Protein AF-A0A925G3B5-F1 (afdb_monomer_lite)

Radius of gyration: 25.73 Å; chains: 1; bounding box: 103×56×55 Å

Foldseek 3Di:
DDDDPDDPVVVVVVVVVVPPPPPPPPPVPVPQLLNDDLLVLLVLQLDDDDLPDPPCPVSLVSNQSSLVNLLVVAPVSLVVLLVCPPQQAFGRHDQQADDDDPVVCVPPDDDPDSVPCPDGPPGSNLVSLSSLQCSLVSHSHLAHGSWKDLPPPCPDDDTPPVLRSVLLSVQLVVVVVVCVVQNSVRCSVVLNTSNPPSSMDGHRRDRPVPPPPPPDD

Structure (mmCIF, N/CA/C/O backbone):
data_AF-A0A925G3B5-F1
#
_entry.id   AF-A0A925G3B5-F1
#
loop_
_atom_site.group_PDB
_atom_site.id
_atom_site.type_symbol
_atom_site.label_atom_id
_atom_site.label_alt_id
_atom_site.label_comp_id
_atom_site.label_asym_id
_atom_site.label_entity_id
_atom_site.label_seq_id
_atom_site.pdbx_PDB_ins_code
_atom_site.Cartn_x
_atom_site.Cartn_y
_atom_site.Cartn_z
_atom_site.occupancy
_atom_site.B_iso_or_equiv
_atom_site.auth_seq_id
_atom_site.auth_comp_id
_atom_site.auth_asym_id
_atom_site.auth_atom_id
_atom_site.pdbx_PDB_model_num
ATOM 1 N N . MET A 1 1 ? 74.698 30.831 27.890 1.00 32.91 1 MET A N 1
ATOM 2 C CA . MET A 1 1 ? 74.426 29.509 27.278 1.00 32.91 1 MET A CA 1
ATOM 3 C C . MET A 1 1 ? 73.907 28.564 28.367 1.00 32.91 1 MET A C 1
ATOM 5 O O . MET A 1 1 ? 74.292 28.775 29.509 1.00 32.91 1 MET A O 1
ATOM 9 N N . PRO A 1 2 ? 73.026 27.595 28.057 1.00 45.62 2 PRO A N 1
ATOM 10 C CA . PRO A 1 2 ? 71.547 27.645 28.012 1.00 45.62 2 PRO A CA 1
ATOM 11 C C . PRO A 1 2 ? 70.907 26.996 29.275 1.00 45.62 2 PRO A C 1
ATOM 13 O O . PRO A 1 2 ? 71.492 26.095 29.854 1.00 45.62 2 PRO A O 1
ATOM 16 N N . LYS A 1 3 ? 69.814 27.463 29.906 1.00 47.53 3 LYS A N 1
ATOM 17 C CA . LYS A 1 3 ? 68.383 27.590 29.522 1.00 47.53 3 LYS A CA 1
ATOM 18 C C . LYS A 1 3 ? 67.753 26.330 28.911 1.00 47.53 3 LYS A C 1
ATOM 20 O O . LYS A 1 3 ? 67.758 26.199 27.698 1.00 47.53 3 LYS A O 1
ATOM 25 N N . LEU A 1 4 ? 67.112 25.500 29.746 1.00 40.84 4 LEU A N 1
ATOM 26 C CA . LEU A 1 4 ? 65.995 24.611 29.368 1.00 40.84 4 LEU A CA 1
ATOM 27 C C . LEU A 1 4 ? 65.209 24.143 30.614 1.00 40.84 4 LEU A C 1
ATOM 29 O O . LEU A 1 4 ? 65.104 22.970 30.938 1.00 40.84 4 LEU A O 1
ATOM 33 N N . THR A 1 5 ? 64.614 25.098 31.323 1.00 54.94 5 THR A N 1
ATOM 34 C CA . THR A 1 5 ? 63.534 24.856 32.292 1.00 54.94 5 THR A CA 1
ATOM 35 C C . THR A 1 5 ? 62.319 25.625 31.797 1.00 54.94 5 THR A C 1
ATOM 37 O O . THR A 1 5 ? 62.394 26.854 31.773 1.00 54.94 5 THR A O 1
ATOM 40 N N . ARG A 1 6 ? 61.258 24.918 31.365 1.00 48.88 6 ARG A N 1
ATOM 41 C CA . ARG A 1 6 ? 59.832 25.351 31.281 1.00 48.88 6 ARG A CA 1
ATOM 42 C C . ARG A 1 6 ? 58.978 24.611 30.236 1.00 48.88 6 ARG A C 1
ATOM 44 O O . ARG A 1 6 ? 57.793 24.903 30.151 1.00 48.88 6 ARG A O 1
ATOM 51 N N . PHE A 1 7 ? 59.506 23.633 29.494 1.00 41.88 7 PHE A N 1
ATOM 52 C CA . PHE A 1 7 ? 58.684 22.872 28.532 1.00 41.88 7 PHE A CA 1
ATOM 53 C C . PHE A 1 7 ? 58.082 21.564 29.070 1.00 41.88 7 PHE A C 1
ATOM 55 O O . PHE A 1 7 ? 57.067 21.113 28.553 1.00 41.88 7 PHE A O 1
ATOM 62 N N . ALA A 1 8 ? 58.615 20.991 30.152 1.00 45.97 8 ALA A N 1
ATOM 63 C CA . ALA A 1 8 ? 58.161 19.678 30.624 1.00 45.97 8 ALA A CA 1
ATOM 64 C C . ALA A 1 8 ? 56.821 19.690 31.393 1.00 45.97 8 ALA A C 1
ATOM 66 O O . ALA A 1 8 ? 56.189 18.649 31.520 1.00 45.97 8 ALA A O 1
ATOM 67 N N . LEU A 1 9 ? 56.345 20.847 31.873 1.00 42.28 9 LEU A N 1
ATOM 68 C CA . LEU A 1 9 ? 55.145 20.914 32.725 1.00 42.28 9 LEU A CA 1
ATOM 69 C C . LEU A 1 9 ? 53.845 21.276 31.984 1.00 42.28 9 LEU A C 1
ATOM 71 O O . LEU A 1 9 ? 52.783 21.292 32.595 1.00 42.28 9 LEU A O 1
ATOM 75 N N . ARG A 1 10 ? 53.898 21.551 30.672 1.00 42.81 10 ARG A N 1
ATOM 76 C CA . ARG A 1 10 ? 52.696 21.793 29.845 1.00 42.81 10 ARG A CA 1
ATOM 77 C C . ARG A 1 10 ? 52.279 20.593 28.989 1.00 42.81 10 ARG A C 1
ATOM 79 O O . ARG A 1 10 ? 51.148 20.566 28.521 1.00 42.81 10 ARG A O 1
ATOM 86 N N . ALA A 1 11 ? 53.134 19.581 28.845 1.00 42.25 11 ALA A N 1
ATOM 87 C CA . ALA A 1 11 ? 52.810 18.369 28.088 1.00 42.25 11 ALA A CA 1
ATOM 88 C C . ALA A 1 11 ? 51.911 17.383 28.863 1.00 42.25 11 ALA A C 1
ATOM 90 O O . ALA A 1 11 ? 51.214 16.582 28.250 1.00 42.25 11 ALA A O 1
ATOM 91 N N . LEU A 1 12 ? 51.864 17.466 30.199 1.00 40.28 12 LEU A N 1
ATOM 92 C CA . LEU A 1 12 ? 51.093 16.529 31.029 1.00 40.28 12 LEU A CA 1
ATOM 93 C C . LEU A 1 12 ? 49.625 16.937 31.247 1.00 40.28 12 LEU A C 1
ATOM 95 O O . LEU A 1 12 ? 48.800 16.090 31.566 1.00 40.28 12 LEU A O 1
ATOM 99 N N . ALA A 1 13 ? 49.270 18.204 31.011 1.00 42.94 13 ALA A N 1
ATOM 100 C CA . ALA A 1 13 ? 47.883 18.673 31.105 1.00 42.94 13 ALA A CA 1
ATOM 101 C C . ALA A 1 13 ? 47.086 18.480 29.798 1.00 42.94 13 ALA A C 1
ATOM 103 O O . ALA A 1 13 ? 45.861 18.427 29.833 1.00 42.94 13 ALA A O 1
ATOM 104 N N . ALA A 1 14 ? 47.756 18.320 28.650 1.00 41.28 14 ALA A N 1
ATOM 105 C CA . ALA A 1 14 ? 47.093 18.063 27.366 1.00 41.28 14 ALA A CA 1
ATOM 106 C C . ALA A 1 14 ? 46.738 16.576 27.153 1.00 41.28 14 ALA A C 1
ATOM 108 O O . ALA A 1 14 ? 45.818 16.265 26.404 1.00 41.28 14 ALA A O 1
ATOM 109 N N . LEU A 1 15 ? 47.413 15.658 27.853 1.00 36.69 15 LEU A N 1
ATOM 110 C CA . LEU A 1 15 ? 47.164 14.211 27.767 1.00 36.69 15 LEU A CA 1
ATOM 111 C C . LEU A 1 15 ? 46.041 13.713 28.694 1.00 36.69 15 LEU A C 1
ATOM 113 O O . LEU A 1 15 ? 45.494 12.636 28.464 1.00 36.69 15 LEU A O 1
ATOM 117 N N . LEU A 1 16 ? 45.636 14.514 29.685 1.00 40.69 16 LEU A N 1
ATOM 118 C CA . LEU A 1 16 ? 44.492 14.210 30.555 1.00 40.69 16 LEU A CA 1
ATOM 119 C C . LEU A 1 16 ? 43.162 14.796 30.059 1.00 40.69 16 LEU A C 1
ATOM 121 O O . LEU A 1 16 ? 42.110 14.297 30.440 1.00 40.69 16 LEU A O 1
ATOM 125 N N . VAL A 1 17 ? 43.184 15.780 29.154 1.00 42.00 17 VAL A N 1
ATOM 126 C CA . VAL A 1 17 ? 41.961 16.261 28.478 1.00 42.00 17 VAL A CA 1
ATOM 127 C C . VAL A 1 17 ? 41.619 15.393 27.259 1.00 42.00 17 VAL A C 1
ATOM 129 O O . VAL A 1 17 ? 40.456 15.287 26.886 1.00 42.00 17 VAL A O 1
ATOM 132 N N . PHE A 1 18 ? 42.596 14.681 26.688 1.00 38.03 18 PHE A N 1
ATOM 133 C CA . PHE A 1 18 ? 42.367 13.783 25.549 1.00 38.03 18 PHE A CA 1
ATOM 134 C C . PHE A 1 18 ? 41.877 12.372 25.929 1.00 38.03 18 PHE A C 1
ATOM 136 O O . PHE A 1 18 ? 41.552 11.582 25.047 1.00 38.03 18 PHE A O 1
ATOM 143 N N . SER A 1 19 ? 41.779 12.055 27.227 1.00 39.28 19 SER A N 1
ATOM 144 C CA . SER A 1 19 ? 41.400 10.716 27.721 1.00 39.28 19 SER A CA 1
ATOM 145 C C . SER A 1 19 ? 40.024 10.649 28.398 1.00 39.28 19 SER A C 1
ATOM 147 O O . SER A 1 19 ? 39.740 9.686 29.102 1.00 39.28 19 SER A O 1
ATOM 149 N N . LEU A 1 20 ? 39.145 11.637 28.184 1.00 40.25 20 LEU A N 1
ATOM 150 C CA . LEU A 1 20 ? 37.752 11.600 28.674 1.00 40.25 20 LEU A CA 1
ATOM 151 C C . LEU A 1 20 ? 36.687 11.868 27.598 1.00 40.25 20 LEU A C 1
ATOM 153 O O . LEU A 1 20 ? 35.499 11.845 27.900 1.00 40.25 20 LEU A O 1
ATOM 157 N N . SER A 1 21 ? 37.076 12.043 26.332 1.00 43.12 21 SER A N 1
ATOM 158 C CA . SER A 1 21 ? 36.123 12.240 25.225 1.00 43.12 21 SER A CA 1
ATOM 159 C C . SER A 1 21 ? 35.866 10.987 24.377 1.00 43.12 21 SER A C 1
ATOM 161 O O . SER A 1 21 ? 35.016 11.028 23.497 1.00 43.12 21 SER A O 1
ATOM 163 N N . SER A 1 22 ? 36.541 9.862 24.642 1.00 43.53 22 SER A N 1
ATOM 164 C CA . SER A 1 22 ? 36.415 8.627 23.835 1.00 43.53 22 SER A CA 1
ATOM 165 C C . SER A 1 22 ? 35.606 7.509 24.501 1.00 43.53 22 SER A C 1
ATOM 167 O O . SER A 1 22 ? 35.843 6.332 24.257 1.00 43.53 22 SER A O 1
ATOM 169 N N . LEU A 1 23 ? 34.625 7.866 25.330 1.00 41.31 23 LEU A N 1
ATOM 170 C CA . LEU A 1 23 ? 33.644 6.924 25.881 1.00 41.31 23 LEU A CA 1
ATOM 171 C C . LEU A 1 23 ? 32.209 7.427 25.678 1.00 41.31 23 LEU A C 1
ATOM 173 O O . LEU A 1 23 ? 31.339 7.211 26.511 1.00 41.31 23 LEU A O 1
ATOM 177 N N . HIS A 1 24 ? 31.925 8.052 24.533 1.00 39.72 24 HIS A N 1
ATOM 178 C CA . HIS A 1 24 ? 30.584 7.911 23.968 1.00 39.72 24 HIS A CA 1
ATOM 179 C C . HIS A 1 24 ? 30.555 6.593 23.207 1.00 39.72 24 HIS A C 1
ATOM 181 O O . HIS A 1 24 ? 30.814 6.517 22.010 1.00 39.72 24 HIS A O 1
ATOM 187 N N . SER A 1 25 ? 30.280 5.544 23.979 1.00 39.94 25 SER A N 1
ATOM 188 C CA . SER A 1 25 ? 29.696 4.309 23.489 1.00 39.94 25 SER A CA 1
ATOM 189 C C . SER A 1 25 ? 28.470 4.679 22.654 1.00 39.94 25 SER A C 1
ATOM 191 O O . SER A 1 25 ? 27.391 4.929 23.190 1.00 39.94 25 SER A O 1
ATOM 193 N N . THR A 1 26 ? 28.624 4.753 21.334 1.00 41.12 26 THR A N 1
ATOM 194 C CA . THR A 1 26 ? 27.496 4.640 20.416 1.00 41.12 26 THR A CA 1
ATOM 195 C C . THR A 1 26 ? 27.089 3.174 20.400 1.00 41.12 26 THR A C 1
ATOM 197 O O . THR A 1 26 ? 27.258 2.448 19.425 1.00 41.12 26 THR A O 1
ATOM 200 N N . ALA A 1 27 ? 26.510 2.728 21.515 1.00 36.38 27 ALA A N 1
ATOM 201 C CA . ALA A 1 27 ? 25.492 1.707 21.448 1.00 36.38 27 ALA A CA 1
ATOM 202 C C . ALA A 1 27 ? 24.388 2.294 20.559 1.00 36.38 27 ALA A C 1
ATOM 204 O O . ALA A 1 27 ? 23.505 3.007 21.035 1.00 36.38 27 ALA A O 1
ATOM 205 N N . GLN A 1 28 ? 24.485 2.059 19.246 1.00 41.12 28 GLN A N 1
ATOM 206 C CA . GLN A 1 28 ? 23.346 2.123 18.344 1.00 41.12 28 GLN A CA 1
ATOM 207 C C . GLN A 1 28 ? 22.350 1.105 18.887 1.00 41.12 28 GLN A C 1
ATOM 209 O O . GLN A 1 28 ? 22.363 -0.075 18.541 1.00 41.12 28 GLN A O 1
ATOM 214 N N . THR A 1 29 ? 21.520 1.560 19.816 1.00 42.62 29 THR A N 1
ATOM 215 C CA . THR A 1 29 ? 20.259 0.919 20.125 1.00 42.62 29 THR A CA 1
ATOM 216 C C . THR A 1 29 ? 19.517 0.922 18.802 1.00 42.62 29 THR A C 1
ATOM 218 O O . THR A 1 29 ? 19.070 1.961 18.326 1.00 42.62 29 THR A O 1
ATOM 221 N N . ARG A 1 30 ? 19.503 -0.230 18.125 1.00 53.97 30 ARG A N 1
ATOM 222 C CA . ARG A 1 30 ? 18.609 -0.448 16.994 1.00 53.97 30 ARG A CA 1
ATOM 223 C C . ARG A 1 30 ? 17.207 -0.281 17.555 1.00 53.97 30 ARG A C 1
ATOM 225 O O . ARG A 1 30 ? 16.694 -1.201 18.188 1.00 53.97 30 ARG A O 1
ATOM 232 N N . THR A 1 31 ? 16.641 0.910 17.399 1.00 59.03 31 THR A N 1
ATOM 233 C CA . THR A 1 31 ? 15.241 1.161 17.710 1.00 59.03 31 THR A CA 1
ATOM 234 C C . THR A 1 31 ? 14.443 0.135 16.925 1.00 59.03 31 THR A C 1
ATOM 236 O O . THR A 1 31 ? 14.566 0.047 15.701 1.00 59.03 31 THR A O 1
ATOM 239 N N . CYS A 1 32 ? 13.704 -0.715 17.632 1.00 73.19 32 CYS A N 1
ATOM 240 C CA . CYS A 1 32 ? 12.872 -1.714 16.988 1.00 73.19 32 CYS A CA 1
ATOM 241 C C . CYS A 1 32 ? 11.846 -0.974 16.122 1.00 73.19 32 CYS A C 1
ATOM 243 O O . CYS A 1 32 ? 11.276 0.018 16.573 1.00 73.19 32 CYS A O 1
ATOM 245 N N . CYS A 1 33 ? 11.556 -1.448 14.905 1.00 79.25 33 CYS A N 1
ATOM 246 C CA . CYS A 1 33 ? 10.539 -0.811 14.054 1.00 79.25 33 CYS A CA 1
ATOM 247 C C . CYS A 1 33 ? 9.171 -0.683 14.756 1.00 79.25 33 CYS A C 1
ATOM 249 O O . CYS A 1 33 ? 8.355 0.151 14.378 1.00 79.25 33 CYS A O 1
ATOM 251 N N . ALA A 1 34 ? 8.910 -1.489 15.792 1.00 81.25 34 ALA A N 1
ATOM 252 C CA . ALA A 1 34 ? 7.717 -1.379 16.625 1.00 81.25 34 ALA A CA 1
ATOM 253 C C . ALA A 1 34 ? 7.588 -0.025 17.350 1.00 81.25 34 ALA A C 1
ATOM 255 O O . ALA A 1 34 ? 6.461 0.437 17.533 1.00 81.25 34 ALA A O 1
ATOM 256 N N . ASP A 1 35 ? 8.708 0.610 17.701 1.00 87.88 35 ASP A N 1
ATOM 257 C CA . ASP A 1 35 ? 8.761 1.832 18.515 1.00 87.88 35 ASP A CA 1
ATOM 258 C C . ASP A 1 35 ? 8.721 3.117 17.671 1.00 87.88 35 ASP A C 1
ATOM 260 O O . ASP A 1 35 ? 8.562 4.212 18.207 1.00 87.88 35 ASP A O 1
ATOM 264 N N . LEU A 1 36 ? 8.843 2.995 16.346 1.00 91.62 36 LEU A N 1
ATOM 265 C CA . LEU A 1 36 ? 8.786 4.128 15.423 1.00 91.62 36 LEU A CA 1
ATOM 266 C C . LEU A 1 36 ? 7.374 4.722 15.362 1.00 91.62 36 LEU A C 1
ATOM 268 O O . LEU A 1 36 ? 6.373 4.003 15.413 1.00 91.62 36 LEU A O 1
ATOM 272 N N . SER A 1 37 ? 7.262 6.034 15.190 1.00 95.94 37 SER A N 1
ATOM 273 C CA . SER A 1 37 ? 5.988 6.695 14.899 1.00 95.94 37 SER A CA 1
ATOM 274 C C . SER A 1 37 ? 5.398 6.236 13.559 1.00 95.94 37 SER A C 1
ATOM 276 O O . SER A 1 37 ? 6.080 5.658 12.710 1.00 95.94 37 SER A O 1
ATOM 278 N N . ASP A 1 38 ? 4.102 6.483 13.355 1.00 96.69 38 ASP A N 1
ATOM 279 C CA . ASP A 1 38 ? 3.416 6.106 12.111 1.00 96.69 38 ASP A CA 1
ATOM 280 C C . ASP A 1 38 ? 4.080 6.763 10.881 1.00 96.69 38 ASP A C 1
ATOM 282 O O . ASP A 1 38 ? 4.268 6.110 9.855 1.00 96.69 38 ASP A O 1
ATOM 286 N N . GLN A 1 39 ? 4.512 8.023 11.000 1.00 96.25 39 GLN A N 1
ATOM 287 C CA . GLN A 1 39 ? 5.205 8.729 9.921 1.00 96.25 39 GLN A CA 1
ATOM 288 C C . GLN A 1 39 ? 6.608 8.169 9.670 1.00 96.25 39 GLN A C 1
ATOM 290 O O . GLN A 1 39 ? 7.009 8.026 8.518 1.00 96.25 39 GLN A O 1
ATOM 295 N N . GLU A 1 40 ? 7.358 7.831 10.721 1.00 94.50 40 GLU A N 1
ATOM 296 C CA . GLU A 1 40 ? 8.691 7.236 10.570 1.00 94.50 40 GLU A CA 1
ATOM 297 C C . GLU A 1 40 ? 8.624 5.894 9.839 1.00 94.50 40 GLU A C 1
ATOM 299 O O . GLU A 1 40 ? 9.434 5.653 8.946 1.00 94.50 40 GLU A O 1
ATOM 304 N N . LEU A 1 41 ? 7.618 5.063 10.129 1.00 93.62 41 LEU A N 1
ATOM 305 C CA . LEU A 1 41 ? 7.385 3.823 9.386 1.00 93.62 41 LEU A CA 1
ATOM 306 C C . LEU A 1 41 ? 7.143 4.065 7.893 1.00 93.62 41 LEU A C 1
ATOM 308 O O . LEU A 1 41 ? 7.689 3.348 7.057 1.00 93.62 41 LEU A O 1
ATOM 312 N N . VAL A 1 42 ? 6.335 5.068 7.549 1.00 94.94 42 VAL A N 1
ATOM 313 C CA . VAL A 1 42 ? 6.055 5.421 6.149 1.00 94.94 42 VAL A CA 1
ATOM 314 C C . VAL A 1 42 ? 7.296 6.004 5.471 1.00 94.94 42 VAL A C 1
ATOM 316 O O . VAL A 1 42 ? 7.579 5.666 4.324 1.00 94.94 42 VAL A O 1
ATOM 319 N N . ASN A 1 43 ? 8.095 6.796 6.188 1.00 93.25 43 ASN A N 1
ATOM 320 C CA . ASN A 1 43 ? 9.358 7.334 5.682 1.00 93.25 43 ASN A CA 1
ATOM 321 C C . ASN A 1 43 ? 10.378 6.229 5.373 1.00 93.25 43 ASN A C 1
ATOM 323 O O . ASN A 1 43 ? 11.165 6.378 4.442 1.00 93.25 43 ASN A O 1
ATOM 327 N N . LEU A 1 44 ? 10.351 5.098 6.089 1.00 91.44 44 LEU A N 1
ATOM 328 C CA . LEU A 1 44 ? 11.198 3.954 5.739 1.00 91.44 44 LEU A CA 1
ATOM 329 C C . LEU A 1 44 ? 10.894 3.427 4.329 1.00 91.44 44 LEU A C 1
ATOM 331 O O . LEU A 1 44 ? 11.816 3.021 3.628 1.00 91.44 44 LEU A O 1
ATOM 335 N N . LEU A 1 45 ? 9.640 3.492 3.867 1.00 90.44 45 LEU A N 1
ATOM 336 C CA . LEU A 1 45 ? 9.270 3.037 2.520 1.00 90.44 45 LEU A CA 1
ATOM 337 C C . LEU A 1 45 ? 9.892 3.886 1.406 1.00 90.44 45 LEU A C 1
ATOM 339 O O . LEU A 1 45 ? 10.028 3.400 0.287 1.00 90.44 45 LEU A O 1
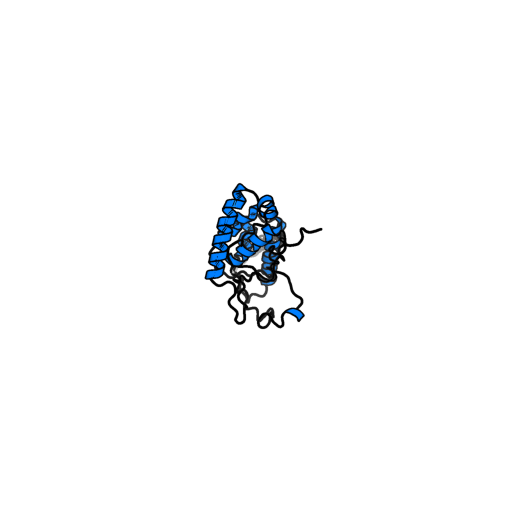ATOM 343 N N . THR A 1 46 ? 10.250 5.139 1.695 1.00 89.62 46 THR A N 1
ATOM 344 C CA . THR A 1 46 ? 10.782 6.087 0.704 1.00 89.62 46 THR A CA 1
ATOM 345 C C . THR A 1 46 ? 12.309 6.101 0.649 1.00 89.62 46 THR A C 1
ATOM 347 O O . THR A 1 46 ? 12.884 6.737 -0.242 1.00 89.62 46 THR A O 1
ATOM 350 N N . LEU A 1 47 ? 12.973 5.391 1.572 1.00 85.31 47 LEU A N 1
ATOM 351 C CA . LEU A 1 47 ? 14.426 5.346 1.662 1.00 85.31 47 LEU A CA 1
ATOM 352 C C . LEU A 1 47 ? 15.043 4.851 0.360 1.00 85.31 47 LEU A C 1
ATOM 354 O O . LEU A 1 47 ? 14.803 3.727 -0.073 1.00 85.31 47 LEU A O 1
ATOM 358 N N . GLN A 1 48 ? 15.898 5.688 -0.217 1.00 78.94 48 GLN A N 1
ATOM 359 C CA . GLN A 1 48 ? 16.744 5.305 -1.335 1.00 78.94 48 GLN A CA 1
ATOM 360 C C . GLN A 1 48 ? 17.969 4.571 -0.798 1.00 78.94 48 GLN A C 1
ATOM 362 O O . GLN A 1 48 ? 18.649 5.050 0.117 1.00 78.94 48 GLN A O 1
ATOM 367 N N . ILE A 1 49 ? 18.232 3.390 -1.346 1.00 73.81 49 ILE A N 1
ATOM 368 C CA . ILE A 1 49 ? 19.347 2.544 -0.932 1.00 73.81 49 ILE A CA 1
ATOM 369 C C . ILE A 1 49 ? 20.319 2.425 -2.100 1.00 73.81 49 ILE A C 1
ATOM 371 O O . ILE A 1 49 ? 19.938 2.029 -3.197 1.00 73.81 49 ILE A O 1
ATOM 375 N N . ASP A 1 50 ? 21.591 2.732 -1.848 1.00 70.44 50 ASP A N 1
ATOM 376 C CA . ASP A 1 50 ? 22.651 2.457 -2.814 1.00 70.44 50 ASP A CA 1
ATOM 377 C C . ASP A 1 50 ? 22.823 0.937 -2.970 1.00 70.44 50 ASP A C 1
ATOM 379 O O . ASP A 1 50 ? 23.204 0.235 -2.027 1.00 70.44 50 ASP A O 1
ATOM 383 N N . LYS A 1 51 ? 22.509 0.416 -4.158 1.00 58.00 51 LYS A N 1
ATOM 384 C CA . LYS A 1 51 ? 22.496 -1.023 -4.456 1.00 58.00 51 LYS A CA 1
ATOM 385 C C . LYS A 1 51 ? 23.841 -1.695 -4.142 1.00 58.00 51 LYS A C 1
ATOM 387 O O . LYS A 1 51 ? 23.850 -2.867 -3.774 1.00 58.00 51 LYS A O 1
ATOM 392 N N . TYR A 1 52 ? 24.950 -0.959 -4.237 1.00 56.66 52 TYR A N 1
ATOM 393 C CA . TYR A 1 52 ? 26.305 -1.514 -4.166 1.00 56.66 52 TYR A CA 1
ATOM 394 C C . TYR A 1 52 ? 26.999 -1.342 -2.812 1.00 56.66 52 TYR A C 1
ATOM 396 O O . TYR A 1 52 ? 28.155 -1.737 -2.667 1.00 56.66 52 TYR A O 1
ATOM 404 N N . HIS A 1 53 ? 26.320 -0.785 -1.803 1.00 58.28 53 HIS A N 1
ATOM 405 C CA . HIS A 1 53 ? 26.935 -0.616 -0.489 1.00 58.28 53 HIS A CA 1
ATOM 406 C C . HIS A 1 53 ? 26.724 -1.869 0.392 1.00 58.28 53 HIS A C 1
ATOM 408 O O . HIS A 1 53 ? 25.578 -2.183 0.737 1.00 58.28 53 HIS A O 1
ATOM 414 N N . PRO A 1 54 ? 27.796 -2.564 0.822 1.00 56.72 54 PRO A N 1
ATOM 415 C CA . PRO A 1 54 ? 27.708 -3.847 1.533 1.00 56.72 54 PRO A CA 1
ATOM 416 C C . PRO A 1 54 ? 26.969 -3.763 2.883 1.00 56.72 54 PRO A C 1
ATOM 418 O O . PRO A 1 54 ? 26.337 -4.725 3.310 1.00 56.72 54 PRO A O 1
ATOM 421 N N . ASP A 1 55 ? 26.950 -2.591 3.524 1.00 65.31 55 ASP A N 1
ATOM 422 C CA . ASP A 1 55 ? 26.261 -2.386 4.812 1.00 65.31 55 ASP A CA 1
ATOM 423 C C . ASP A 1 55 ? 24.734 -2.187 4.710 1.00 65.31 55 ASP A C 1
ATOM 425 O O . ASP A 1 55 ? 24.047 -2.018 5.722 1.00 65.31 55 ASP A O 1
ATOM 429 N N . ASN A 1 56 ? 24.152 -2.217 3.508 1.00 68.06 56 ASN A N 1
ATOM 430 C CA . ASN A 1 56 ? 22.728 -1.915 3.329 1.00 68.06 56 ASN A CA 1
ATOM 431 C C . ASN A 1 56 ? 21.778 -3.069 3.699 1.00 68.06 56 ASN A C 1
ATOM 433 O O . ASN A 1 56 ? 20.565 -2.860 3.752 1.00 68.06 56 ASN A O 1
ATOM 437 N N . HIS A 1 57 ? 22.294 -4.255 4.046 1.00 66.19 57 HIS A N 1
ATOM 438 C CA . HIS A 1 57 ? 21.487 -5.389 4.521 1.00 66.19 57 HIS A CA 1
ATOM 439 C C . HIS A 1 57 ? 20.575 -5.046 5.709 1.00 66.19 57 HIS A C 1
ATOM 441 O O . HIS A 1 57 ? 19.443 -5.529 5.759 1.00 66.19 57 HIS A O 1
ATOM 447 N N . GLY A 1 58 ? 21.031 -4.190 6.632 1.00 70.50 58 GLY A N 1
ATOM 448 C CA . GLY A 1 58 ? 20.208 -3.718 7.752 1.00 70.50 58 GLY A CA 1
ATOM 449 C C . GLY A 1 58 ? 18.981 -2.935 7.280 1.00 70.50 58 GLY A C 1
ATOM 450 O O . GLY A 1 58 ? 17.862 -3.263 7.656 1.00 70.50 58 GLY A O 1
ATOM 451 N N . LYS A 1 59 ? 19.177 -1.999 6.346 1.00 74.69 59 LYS A N 1
ATOM 452 C CA . LYS A 1 59 ? 18.116 -1.118 5.835 1.00 74.69 59 LYS A CA 1
ATOM 453 C C . LYS A 1 59 ? 17.016 -1.888 5.104 1.00 74.69 59 LYS A C 1
ATOM 455 O O . LYS A 1 59 ? 15.840 -1.600 5.282 1.00 74.69 59 LYS A O 1
ATOM 460 N N . TYR A 1 60 ? 17.374 -2.913 4.329 1.00 73.06 60 TYR A N 1
ATOM 461 C CA . TYR A 1 60 ? 16.393 -3.788 3.672 1.00 73.06 60 TYR A CA 1
ATOM 462 C C . TYR A 1 60 ? 15.476 -4.514 4.670 1.00 73.06 60 TYR A C 1
ATOM 464 O O . TYR A 1 60 ? 14.276 -4.692 4.417 1.00 73.06 60 TYR A O 1
ATOM 472 N N . ASN A 1 61 ? 16.039 -4.932 5.807 1.00 77.62 61 ASN A N 1
ATOM 473 C CA . ASN A 1 61 ? 15.284 -5.558 6.887 1.00 77.62 61 ASN A CA 1
ATOM 474 C C . ASN A 1 61 ? 14.418 -4.534 7.626 1.00 77.62 61 ASN A C 1
ATOM 476 O O . ASN A 1 61 ? 13.275 -4.853 7.942 1.00 77.62 61 ASN A O 1
ATOM 480 N N . ASP A 1 62 ? 14.911 -3.313 7.831 1.00 82.81 62 ASP A N 1
ATOM 481 C CA . ASP A 1 62 ? 14.143 -2.237 8.465 1.00 82.81 62 ASP A CA 1
ATOM 482 C C . ASP A 1 62 ? 12.905 -1.877 7.628 1.00 82.81 62 ASP A C 1
ATOM 484 O O . ASP A 1 62 ? 11.794 -1.835 8.153 1.00 82.81 62 ASP A O 1
ATOM 488 N N . ILE A 1 63 ? 13.047 -1.742 6.302 1.00 84.88 63 ILE A N 1
ATOM 489 C CA . ILE A 1 63 ? 11.910 -1.506 5.390 1.00 84.88 63 ILE A CA 1
ATOM 490 C C . ILE A 1 63 ? 10.908 -2.670 5.449 1.00 84.88 63 ILE A C 1
ATOM 492 O O . ILE A 1 63 ? 9.696 -2.461 5.512 1.00 84.88 63 ILE A O 1
ATOM 496 N N . THR A 1 64 ? 11.401 -3.909 5.462 1.00 82.94 64 THR A N 1
ATOM 497 C CA . THR A 1 64 ? 10.565 -5.116 5.579 1.00 82.94 64 THR A CA 1
ATOM 498 C C . THR A 1 64 ? 9.780 -5.126 6.893 1.00 82.94 64 THR A C 1
ATOM 500 O O . THR A 1 64 ? 8.562 -5.311 6.897 1.00 82.94 64 THR A O 1
ATOM 503 N N . GLN A 1 65 ? 10.434 -4.859 8.021 1.00 86.50 65 GLN A N 1
ATOM 504 C CA . GLN A 1 65 ? 9.753 -4.764 9.310 1.00 86.50 65 GLN A CA 1
ATOM 505 C C . GLN A 1 65 ? 8.746 -3.614 9.333 1.00 86.50 65 GLN A C 1
ATOM 507 O O . GLN A 1 65 ? 7.654 -3.779 9.884 1.00 86.50 65 GLN A O 1
ATOM 512 N N . ALA A 1 66 ? 9.064 -2.490 8.686 1.00 91.06 66 ALA A N 1
ATOM 513 C CA . ALA A 1 66 ? 8.159 -1.360 8.583 1.00 91.06 66 ALA A CA 1
ATOM 514 C C . ALA A 1 66 ? 6.847 -1.748 7.899 1.00 91.06 66 ALA A C 1
ATOM 516 O O . ALA A 1 66 ? 5.783 -1.485 8.452 1.00 91.06 66 ALA A O 1
ATOM 517 N N . THR A 1 67 ? 6.896 -2.462 6.768 1.00 92.06 67 THR A N 1
ATOM 518 C CA . THR A 1 67 ? 5.673 -2.933 6.089 1.00 92.06 67 THR A CA 1
ATOM 519 C C . THR A 1 67 ? 4.789 -3.797 6.989 1.00 92.06 67 THR A C 1
ATOM 521 O O . THR A 1 67 ? 3.574 -3.604 7.037 1.00 92.06 67 THR A O 1
ATOM 524 N N . THR A 1 68 ? 5.394 -4.690 7.777 1.00 91.50 68 THR A N 1
ATOM 525 C CA . THR A 1 68 ? 4.667 -5.541 8.728 1.00 91.50 68 THR A CA 1
ATOM 526 C C . THR A 1 68 ? 3.998 -4.704 9.820 1.00 91.50 68 THR A C 1
ATOM 528 O O . THR A 1 68 ? 2.832 -4.927 10.149 1.00 91.50 68 THR A O 1
ATOM 531 N N . GLN A 1 69 ? 4.705 -3.710 10.368 1.00 94.50 69 GLN A N 1
ATOM 532 C CA . GLN A 1 69 ? 4.135 -2.809 11.373 1.00 94.50 69 GLN A CA 1
ATOM 533 C C . GLN A 1 69 ? 3.026 -1.928 10.795 1.00 94.50 69 GLN A C 1
ATOM 535 O O . GLN A 1 69 ? 2.019 -1.718 11.466 1.00 94.50 69 GLN A O 1
ATOM 540 N N . ILE A 1 70 ? 3.166 -1.457 9.555 1.00 96.56 70 ILE A N 1
ATOM 541 C CA . ILE A 1 70 ? 2.138 -0.681 8.852 1.00 96.56 70 ILE A CA 1
ATOM 542 C C . ILE A 1 70 ? 0.844 -1.495 8.738 1.00 96.56 70 ILE A C 1
ATOM 544 O O . ILE A 1 70 ? -0.212 -1.019 9.155 1.00 96.56 70 ILE A O 1
ATOM 548 N N . VAL A 1 71 ? 0.920 -2.741 8.257 1.00 96.12 71 VAL A N 1
ATOM 549 C CA . VAL A 1 71 ? -0.262 -3.615 8.146 1.00 96.12 71 VAL A CA 1
ATOM 550 C C . VAL A 1 71 ? -0.867 -3.893 9.523 1.00 96.12 71 VAL A C 1
ATOM 552 O O . VAL A 1 71 ? -2.077 -3.772 9.694 1.00 96.12 71 VAL A O 1
ATOM 555 N N . ARG A 1 72 ? -0.034 -4.179 10.533 1.00 95.25 72 ARG A N 1
ATOM 556 C CA . ARG A 1 72 ? -0.485 -4.412 11.916 1.00 95.25 72 ARG A CA 1
ATOM 557 C C . ARG A 1 72 ? -1.196 -3.200 12.523 1.00 95.25 72 ARG A C 1
ATOM 559 O O . ARG A 1 72 ? -2.128 -3.367 13.305 1.00 95.25 72 ARG A O 1
ATOM 566 N N . ARG A 1 73 ? -0.746 -1.987 12.196 1.00 96.31 73 ARG A N 1
ATOM 567 C CA . ARG A 1 73 ? -1.348 -0.727 12.657 1.00 96.31 73 ARG A CA 1
ATOM 568 C C . ARG A 1 73 ? -2.666 -0.413 11.947 1.00 96.31 73 ARG A C 1
ATOM 570 O O . ARG A 1 73 ? -3.465 0.346 12.491 1.00 96.31 73 ARG A O 1
ATOM 577 N N . GLY A 1 74 ? -2.921 -1.030 10.795 1.00 96.25 74 GLY A N 1
ATOM 578 C CA . GLY A 1 74 ? -4.239 -1.095 10.175 1.00 96.25 74 GLY A CA 1
ATOM 579 C C . GLY A 1 74 ? -4.738 0.239 9.618 1.00 96.25 74 GLY A C 1
ATOM 580 O O . GLY A 1 74 ? -3.965 1.046 9.101 1.00 96.25 74 GLY A O 1
ATOM 581 N N . GLN A 1 75 ? -6.053 0.468 9.717 1.00 97.25 75 GLN A N 1
ATOM 582 C CA . GLN A 1 75 ? -6.776 1.542 9.021 1.00 97.25 75 GLN A CA 1
ATOM 583 C C . GLN A 1 75 ? -6.138 2.934 9.162 1.00 97.25 75 GLN A C 1
ATOM 585 O O . GLN A 1 75 ? -6.102 3.687 8.191 1.00 97.25 75 GLN A O 1
ATOM 590 N N . LYS A 1 76 ? -5.598 3.283 10.337 1.00 97.00 76 LYS A N 1
ATOM 591 C CA . LYS A 1 76 ? -5.002 4.609 10.586 1.00 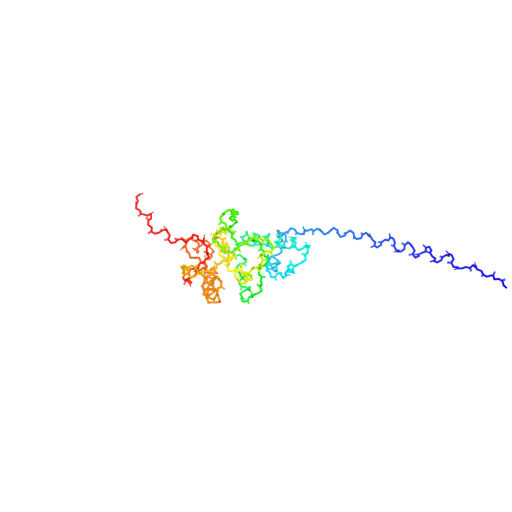97.00 76 LYS A CA 1
ATOM 592 C C . LYS A 1 76 ? -3.790 4.930 9.702 1.00 97.00 76 LYS A C 1
ATOM 594 O O . LYS A 1 76 ? -3.449 6.097 9.549 1.00 97.00 76 LYS A O 1
ATOM 599 N N . MET A 1 77 ? -3.149 3.917 9.117 1.00 98.44 77 MET A N 1
ATOM 600 C CA . MET A 1 77 ? -2.001 4.107 8.229 1.00 98.44 77 MET A CA 1
ATOM 601 C C . MET A 1 77 ? -2.413 4.518 6.812 1.00 98.44 77 MET A C 1
ATOM 603 O O . MET A 1 77 ? -1.592 5.059 6.076 1.00 98.44 77 MET A O 1
ATOM 607 N N . ILE A 1 78 ? -3.670 4.279 6.419 1.00 98.06 78 ILE A N 1
ATOM 608 C CA . ILE A 1 78 ? -4.149 4.482 5.044 1.00 98.06 78 ILE A CA 1
ATOM 609 C C . ILE A 1 78 ? -3.979 5.937 4.571 1.00 98.06 78 ILE A C 1
ATOM 611 O O . ILE A 1 78 ? -3.419 6.120 3.491 1.00 98.06 78 ILE A O 1
ATOM 615 N N . PRO A 1 79 ? -4.352 6.979 5.346 1.00 98.06 79 PRO A N 1
ATOM 616 C CA . PRO A 1 79 ? -4.134 8.363 4.921 1.00 98.06 79 PRO A CA 1
ATOM 617 C C . PRO A 1 79 ? -2.656 8.716 4.714 1.00 98.06 79 PRO A C 1
ATOM 619 O O . PRO A 1 79 ? -2.338 9.498 3.825 1.00 98.06 79 PRO A O 1
ATOM 622 N N . LEU A 1 80 ? -1.745 8.131 5.502 1.00 98.19 80 LEU A N 1
ATOM 623 C CA . LEU A 1 80 ? -0.302 8.358 5.359 1.00 98.19 80 LEU A CA 1
ATOM 624 C C . LEU A 1 80 ? 0.253 7.660 4.112 1.00 98.19 80 LEU A C 1
ATOM 626 O O . LEU A 1 80 ? 1.055 8.236 3.385 1.00 98.19 80 LEU A O 1
ATOM 630 N N . LEU A 1 81 ? -0.207 6.439 3.829 1.00 98.31 81 LEU A N 1
ATOM 631 C CA . LEU A 1 81 ? 0.156 5.715 2.610 1.00 98.31 81 LEU A CA 1
ATOM 632 C C . LEU A 1 81 ? -0.362 6.423 1.352 1.00 98.31 81 LEU A C 1
ATOM 634 O O . LEU A 1 81 ? 0.336 6.458 0.345 1.00 98.31 81 LEU A O 1
ATOM 638 N N . ALA A 1 82 ? -1.547 7.033 1.408 1.00 97.88 82 ALA A N 1
ATOM 639 C CA . ALA A 1 82 ? -2.112 7.778 0.284 1.00 97.88 82 ALA A CA 1
ATOM 640 C C . ALA A 1 82 ? -1.264 8.998 -0.123 1.00 97.88 82 ALA A C 1
ATOM 642 O O . ALA A 1 82 ? -1.220 9.349 -1.300 1.00 97.88 82 ALA A O 1
ATOM 643 N N . GLN A 1 83 ? -0.519 9.598 0.814 1.00 97.94 83 GLN A N 1
ATOM 644 C CA . GLN A 1 83 ? 0.420 10.691 0.514 1.00 97.94 83 GLN A CA 1
ATOM 645 C C . GLN A 1 83 ? 1.593 10.247 -0.372 1.00 97.94 83 GLN A C 1
ATOM 647 O O . GLN A 1 83 ? 2.280 11.088 -0.944 1.00 97.94 83 GLN A O 1
ATOM 652 N N . LEU A 1 84 ? 1.830 8.937 -0.499 1.00 97.44 84 LEU A N 1
ATOM 653 C CA . LEU A 1 84 ? 2.875 8.383 -1.356 1.00 97.44 84 LEU A CA 1
ATOM 654 C C . LEU A 1 84 ? 2.457 8.262 -2.830 1.00 97.44 84 LEU A C 1
ATOM 656 O O . LEU A 1 84 ? 3.280 7.858 -3.654 1.00 97.44 84 LEU A O 1
ATOM 660 N N . LYS A 1 85 ? 1.211 8.606 -3.186 1.00 97.81 85 LYS A N 1
ATOM 661 C CA . LYS A 1 85 ? 0.750 8.659 -4.580 1.00 97.81 85 LYS A CA 1
ATOM 662 C C . LYS A 1 85 ? 1.672 9.552 -5.419 1.00 97.81 85 LYS A C 1
ATOM 664 O O . LYS A 1 85 ? 1.977 10.679 -5.036 1.00 97.81 85 LYS A O 1
ATOM 669 N N . GLY A 1 86 ? 2.114 9.053 -6.574 1.00 95.81 86 GLY A N 1
ATOM 670 C CA . GLY A 1 86 ? 3.035 9.763 -7.463 1.00 95.81 86 GLY A CA 1
ATOM 671 C C . GLY A 1 86 ? 4.512 9.677 -7.067 1.00 95.81 86 GLY A C 1
ATOM 672 O O . GLY A 1 86 ? 5.360 10.182 -7.806 1.00 95.81 86 GLY A O 1
ATOM 673 N N . ASN A 1 87 ? 4.858 9.024 -5.950 1.00 95.31 87 ASN A N 1
ATOM 674 C CA . ASN A 1 87 ? 6.249 8.728 -5.626 1.00 95.31 87 ASN A CA 1
ATOM 675 C C . ASN A 1 87 ? 6.758 7.560 -6.487 1.00 95.31 87 ASN A C 1
ATOM 677 O O . ASN A 1 87 ? 6.571 6.384 -6.165 1.00 95.31 87 ASN A O 1
ATOM 681 N N . LYS A 1 88 ? 7.422 7.919 -7.587 1.00 91.88 88 LYS A N 1
ATOM 682 C CA . LYS A 1 88 ? 7.971 6.995 -8.590 1.00 91.88 88 LYS A CA 1
ATOM 683 C C . LYS A 1 88 ? 9.349 6.444 -8.238 1.00 91.88 88 LYS A C 1
ATOM 685 O O . LYS A 1 88 ? 9.937 5.738 -9.052 1.00 91.88 88 LYS A O 1
ATOM 690 N N . ASN A 1 89 ? 9.877 6.771 -7.060 1.00 89.62 89 ASN A N 1
ATOM 691 C CA . ASN A 1 89 ? 11.131 6.184 -6.625 1.00 89.62 89 ASN A CA 1
ATOM 692 C C . ASN A 1 89 ? 10.965 4.678 -6.442 1.00 89.62 89 ASN A C 1
ATOM 694 O O . ASN A 1 89 ? 9.878 4.178 -6.142 1.00 89.62 89 ASN A O 1
ATOM 698 N N . PHE A 1 90 ? 12.069 3.968 -6.595 1.00 87.31 90 PHE A N 1
ATOM 699 C CA . PHE A 1 90 ? 12.128 2.536 -6.400 1.00 87.31 90 PHE A CA 1
ATOM 700 C C . PHE A 1 90 ? 11.851 2.157 -4.944 1.00 87.31 90 PHE A C 1
ATOM 702 O O . PHE A 1 90 ? 12.378 2.770 -4.010 1.00 87.31 90 PHE A O 1
ATOM 709 N N . TYR A 1 91 ? 10.993 1.155 -4.751 1.00 85.56 91 TYR A N 1
ATOM 710 C CA . TYR A 1 91 ? 10.772 0.550 -3.446 1.00 85.56 91 TYR A CA 1
ATOM 711 C C . TYR A 1 91 ? 11.820 -0.534 -3.204 1.00 85.56 91 TYR A C 1
ATOM 713 O O . TYR A 1 91 ? 11.945 -1.486 -3.973 1.00 85.56 91 TYR A O 1
ATOM 721 N N . HIS A 1 92 ? 12.544 -0.415 -2.095 1.00 80.38 92 HIS A N 1
ATOM 722 C CA . HIS A 1 92 ? 13.694 -1.271 -1.827 1.00 80.38 92 HIS A CA 1
ATOM 723 C C . HIS A 1 92 ? 13.417 -2.436 -0.867 1.00 80.38 92 HIS A C 1
ATOM 725 O O . HIS A 1 92 ? 14.301 -3.258 -0.665 1.00 80.38 92 HIS A O 1
ATOM 731 N N . GLY A 1 93 ? 12.239 -2.556 -0.252 1.00 73.31 93 GLY A N 1
ATOM 732 C CA . GLY A 1 93 ? 11.980 -3.656 0.687 1.00 73.31 93 GLY A CA 1
ATOM 733 C C . GLY A 1 93 ? 11.833 -5.026 0.013 1.00 73.31 93 GLY A C 1
ATOM 734 O O . GLY A 1 93 ? 11.599 -5.136 -1.187 1.00 73.31 93 GLY A O 1
ATOM 735 N N . ARG A 1 94 ? 11.971 -6.100 0.801 1.00 70.62 94 ARG A N 1
ATOM 736 C CA . ARG A 1 94 ? 12.022 -7.485 0.289 1.00 70.62 94 ARG A CA 1
ATOM 737 C C . ARG A 1 94 ? 10.667 -8.204 0.261 1.00 70.62 94 ARG A C 1
ATOM 739 O O . ARG A 1 94 ? 10.586 -9.303 -0.272 1.00 70.62 94 ARG A O 1
ATOM 746 N N . THR A 1 95 ? 9.628 -7.640 0.876 1.00 67.31 95 THR A N 1
ATOM 747 C CA . THR A 1 95 ? 8.443 -8.396 1.328 1.00 67.31 95 THR A CA 1
ATOM 748 C C . THR A 1 95 ? 7.124 -7.706 0.975 1.00 67.31 95 THR A C 1
ATOM 750 O O . THR A 1 95 ? 6.353 -7.298 1.838 1.00 67.31 95 THR A O 1
ATOM 753 N N . LEU A 1 96 ? 6.833 -7.603 -0.322 1.00 80.56 96 LEU A N 1
ATOM 754 C CA . LEU A 1 96 ? 5.487 -7.278 -0.808 1.00 80.56 96 LEU A CA 1
ATOM 755 C C . LEU A 1 96 ? 4.942 -8.454 -1.619 1.00 80.56 96 LEU A C 1
ATOM 757 O O . LEU A 1 96 ? 5.110 -8.508 -2.840 1.00 80.56 96 LEU A O 1
ATOM 761 N N . GLY A 1 97 ? 4.336 -9.418 -0.928 1.00 78.00 97 GLY A N 1
ATOM 762 C CA . GLY A 1 97 ? 3.849 -10.651 -1.543 1.00 78.00 97 GLY A CA 1
ATOM 763 C C . GLY A 1 97 ? 4.200 -11.907 -0.760 1.00 78.00 97 GLY A C 1
ATOM 764 O O . GLY A 1 97 ? 4.876 -11.853 0.267 1.00 78.00 97 GLY A O 1
ATOM 765 N N . ARG A 1 98 ? 3.752 -13.051 -1.279 1.00 73.31 98 ARG A N 1
ATOM 766 C CA . ARG A 1 98 ? 4.132 -14.380 -0.789 1.00 73.31 98 ARG A CA 1
ATOM 767 C C . ARG A 1 98 ? 5.540 -14.728 -1.239 1.00 73.31 98 ARG A C 1
ATOM 769 O O . ARG A 1 98 ? 5.860 -14.655 -2.426 1.00 73.31 98 ARG A O 1
ATOM 776 N N . ILE A 1 99 ? 6.345 -15.225 -0.310 1.00 64.31 99 ILE A N 1
ATOM 777 C CA . ILE A 1 99 ? 7.624 -15.849 -0.641 1.00 64.31 99 ILE A CA 1
ATOM 778 C C . ILE A 1 99 ? 7.321 -17.229 -1.239 1.00 64.31 99 ILE A C 1
ATOM 780 O O . ILE A 1 99 ? 6.900 -18.138 -0.526 1.00 64.31 99 ILE A O 1
ATOM 784 N N . LEU A 1 100 ? 7.493 -17.391 -2.555 1.00 56.88 100 LEU A N 1
ATOM 785 C CA . LEU A 1 100 ? 7.425 -18.719 -3.171 1.00 56.88 100 LEU A CA 1
ATOM 786 C C . LEU A 1 100 ? 8.745 -19.477 -2.962 1.00 56.88 100 LEU A C 1
ATOM 788 O O . LEU A 1 100 ? 9.813 -18.864 -3.043 1.00 56.88 100 LEU A O 1
ATOM 792 N N . PRO A 1 101 ? 8.692 -20.808 -2.763 1.00 48.84 101 PRO A N 1
ATOM 793 C CA . PRO A 1 101 ? 9.870 -21.666 -2.836 1.00 48.84 101 PRO A CA 1
ATOM 794 C C . PRO A 1 101 ? 10.620 -21.464 -4.162 1.00 48.84 101 PRO A C 1
ATOM 796 O O . PRO A 1 101 ? 9.991 -21.296 -5.212 1.00 48.84 101 PRO A O 1
ATOM 799 N N . SER A 1 102 ? 11.955 -21.509 -4.126 1.00 52.38 102 SER A N 1
ATOM 800 C CA . SER A 1 102 ? 12.830 -21.260 -5.285 1.00 52.38 102 SER A CA 1
ATOM 801 C C . SER A 1 102 ? 12.476 -22.102 -6.520 1.00 52.38 102 SER A C 1
ATOM 803 O O . SER A 1 102 ? 12.587 -21.623 -7.646 1.00 52.38 102 SER A O 1
ATOM 805 N N . ASP A 1 103 ? 11.954 -23.315 -6.329 1.00 45.34 103 ASP A N 1
ATOM 806 C CA . ASP A 1 103 ? 11.615 -24.240 -7.421 1.00 45.34 103 ASP A CA 1
ATOM 807 C C . ASP A 1 103 ? 10.390 -23.801 -8.246 1.00 45.34 103 ASP A C 1
ATOM 809 O O . ASP A 1 103 ? 10.237 -24.189 -9.404 1.00 45.34 103 ASP A O 1
ATOM 813 N N . THR A 1 104 ? 9.539 -22.937 -7.683 1.00 49.09 104 THR A N 1
ATOM 814 C CA . THR A 1 104 ? 8.353 -22.367 -8.351 1.00 49.09 104 THR A CA 1
ATOM 815 C C . THR A 1 104 ? 8.639 -21.084 -9.139 1.00 49.09 104 THR A C 1
ATOM 817 O O . THR A 1 104 ? 7.756 -20.587 -9.836 1.00 49.09 104 THR A O 1
ATOM 820 N N . GLN A 1 105 ? 9.863 -20.548 -9.079 1.00 49.28 105 GLN A N 1
ATOM 821 C CA . GLN A 1 105 ? 10.236 -19.302 -9.768 1.00 49.28 105 GLN A CA 1
ATOM 822 C C . GLN A 1 105 ? 10.555 -19.497 -11.264 1.00 49.28 105 GLN A C 1
ATOM 824 O O . GLN A 1 105 ? 10.668 -18.522 -12.000 1.00 49.28 105 GLN A O 1
ATOM 829 N N . ARG A 1 106 ? 10.634 -20.745 -11.757 1.00 42.38 106 ARG A N 1
ATOM 830 C CA . ARG A 1 106 ? 11.071 -21.096 -13.129 1.00 42.38 106 ARG A CA 1
ATOM 831 C C . ARG A 1 106 ? 10.172 -20.645 -14.295 1.00 42.38 106 ARG A C 1
ATOM 833 O O . ARG A 1 106 ? 10.474 -20.976 -15.436 1.00 42.38 106 ARG A O 1
ATOM 840 N N . GLY A 1 107 ? 9.106 -19.890 -14.048 1.00 43.44 107 GLY A N 1
ATOM 841 C CA . GLY A 1 107 ? 8.209 -19.375 -15.091 1.00 43.44 107 GLY A CA 1
ATOM 842 C C . GLY A 1 107 ? 7.849 -17.896 -14.953 1.00 43.44 107 GLY A C 1
ATOM 843 O O . GLY A 1 107 ? 7.043 -17.403 -15.733 1.00 43.44 107 GLY A O 1
ATOM 844 N N . ILE A 1 108 ? 8.411 -17.187 -13.970 1.00 47.66 108 ILE A N 1
ATOM 845 C CA . ILE A 1 108 ? 8.044 -15.801 -13.651 1.00 47.66 108 ILE A CA 1
ATOM 846 C C . ILE A 1 108 ? 9.258 -14.914 -13.919 1.00 47.66 108 ILE A C 1
ATOM 848 O O . ILE A 1 108 ? 9.918 -14.462 -12.995 1.00 47.66 108 ILE A O 1
ATOM 852 N N . GLY A 1 109 ? 9.578 -14.712 -15.200 1.00 41.38 109 GLY A N 1
ATOM 853 C CA . GLY A 1 109 ? 10.752 -13.935 -15.610 1.00 41.38 109 GLY A CA 1
ATOM 854 C C . GLY A 1 109 ? 12.081 -14.571 -15.182 1.00 41.38 109 GLY A C 1
ATOM 855 O O . GLY A 1 109 ? 12.136 -15.522 -14.411 1.00 41.38 109 GLY A O 1
ATOM 856 N N . LYS A 1 110 ? 13.185 -14.113 -15.762 1.00 39.88 110 LYS A N 1
ATOM 857 C CA . LYS A 1 110 ? 14.509 -14.677 -15.491 1.00 39.88 110 LYS A CA 1
ATOM 858 C C . LYS A 1 110 ? 15.005 -14.258 -14.100 1.00 39.88 110 LYS A C 1
ATOM 860 O O . LYS A 1 110 ? 14.993 -13.078 -13.787 1.00 39.88 110 LYS A O 1
ATOM 865 N N . GLU A 1 111 ? 15.471 -15.258 -13.352 1.00 41.12 111 GLU A N 1
ATOM 866 C CA . GLU A 1 111 ? 16.438 -15.219 -12.242 1.00 41.12 111 GLU A CA 1
ATOM 867 C C . GLU A 1 111 ? 16.312 -14.092 -11.202 1.00 41.12 111 GLU A C 1
ATOM 869 O O . GLU A 1 111 ? 17.024 -13.092 -11.235 1.00 41.12 111 GLU A O 1
ATOM 874 N N . ASP A 1 112 ? 15.537 -14.378 -10.153 1.00 41.66 112 ASP A N 1
ATOM 875 C CA . ASP A 1 112 ? 15.691 -13.793 -8.817 1.00 41.66 112 ASP A CA 1
ATOM 876 C C . ASP A 1 112 ? 17.012 -14.278 -8.153 1.00 41.66 112 ASP A C 1
ATOM 878 O O . ASP A 1 112 ? 16.998 -14.933 -7.107 1.00 41.66 112 ASP A O 1
ATOM 882 N N . THR A 1 113 ? 18.188 -13.984 -8.720 1.00 38.34 113 THR A N 1
ATOM 883 C CA . THR A 1 113 ? 19.413 -13.969 -7.897 1.00 38.34 113 THR A CA 1
ATOM 884 C C . THR A 1 113 ? 19.516 -12.603 -7.207 1.00 38.34 113 THR A C 1
ATOM 886 O O . THR A 1 113 ? 19.134 -11.587 -7.787 1.00 38.34 113 THR A O 1
ATOM 889 N N . PRO A 1 114 ? 20.016 -12.505 -5.961 1.00 40.94 114 PRO A N 1
ATOM 890 C CA . PRO A 1 114 ? 20.251 -11.212 -5.304 1.00 40.94 114 PRO A CA 1
ATOM 891 C C . PRO A 1 114 ? 21.141 -10.263 -6.125 1.00 40.94 114 PRO A C 1
ATOM 893 O O . PRO A 1 114 ? 21.051 -9.051 -5.959 1.00 40.94 114 PRO A O 1
ATOM 896 N N . GLU A 1 115 ? 21.968 -10.821 -7.012 1.00 39.03 115 GLU A N 1
ATOM 897 C CA . GLU A 1 115 ? 22.894 -10.108 -7.896 1.00 39.03 115 GLU A CA 1
ATOM 898 C C . GLU A 1 115 ? 22.241 -9.664 -9.222 1.00 39.03 115 GLU A C 1
ATOM 900 O O . GLU A 1 115 ? 22.565 -8.580 -9.702 1.00 39.03 115 GLU A O 1
ATOM 905 N N . ASN A 1 116 ? 21.259 -10.414 -9.754 1.00 40.25 116 ASN A N 1
ATOM 906 C CA . ASN A 1 116 ? 20.482 -10.046 -10.956 1.00 40.25 116 ASN A CA 1
ATOM 907 C C . ASN A 1 116 ? 19.126 -9.399 -10.640 1.00 40.25 116 ASN A C 1
ATOM 909 O O . ASN A 1 116 ? 18.398 -9.002 -11.548 1.00 40.25 116 ASN A O 1
ATOM 913 N N . ASN A 1 117 ? 18.807 -9.222 -9.356 1.00 42.53 117 ASN A N 1
ATOM 914 C CA . ASN A 1 117 ? 17.812 -8.263 -8.909 1.00 42.53 117 ASN A CA 1
ATOM 915 C C . ASN A 1 117 ? 18.325 -6.859 -9.243 1.00 42.53 117 ASN A C 1
ATOM 917 O O . ASN A 1 117 ? 18.830 -6.135 -8.383 1.00 42.53 117 ASN A O 1
ATOM 921 N N . ASP A 1 118 ? 18.172 -6.431 -10.491 1.00 38.25 118 ASP A N 1
ATOM 922 C CA . ASP A 1 118 ? 17.846 -5.040 -10.800 1.00 38.25 118 ASP A CA 1
ATOM 923 C C . ASP A 1 118 ? 16.515 -4.725 -10.129 1.00 38.25 118 ASP A C 1
ATOM 925 O O . ASP A 1 118 ? 15.447 -4.715 -10.733 1.00 38.25 118 ASP A O 1
ATOM 929 N N . GLY A 1 119 ? 16.608 -4.591 -8.806 1.00 38.62 119 GLY A N 1
ATOM 930 C CA . GLY A 1 119 ? 15.495 -4.471 -7.908 1.00 38.62 119 GLY A CA 1
ATOM 931 C C . GLY A 1 119 ? 14.519 -3.432 -8.425 1.00 38.62 119 GLY A C 1
ATOM 932 O O . GLY A 1 119 ? 14.898 -2.321 -8.786 1.00 38.62 119 GLY A O 1
ATOM 933 N N . SER A 1 120 ? 13.253 -3.829 -8.343 1.00 51.44 120 SER A N 1
ATOM 934 C CA . SER A 1 120 ? 12.066 -2.987 -8.243 1.00 51.44 120 SER A CA 1
ATOM 935 C C . SER A 1 120 ? 11.466 -2.427 -9.542 1.00 51.44 120 SER A C 1
ATOM 937 O O . SER A 1 120 ? 11.489 -1.242 -9.816 1.00 51.44 120 SER A O 1
ATOM 939 N N . ILE A 1 121 ? 10.683 -3.259 -10.240 1.00 66.31 121 ILE A N 1
ATOM 940 C CA . ILE A 1 121 ? 9.526 -2.769 -11.036 1.00 66.31 121 ILE A CA 1
ATOM 941 C C . ILE A 1 121 ? 8.472 -2.099 -10.115 1.00 66.31 121 ILE A C 1
ATOM 943 O O . ILE A 1 121 ? 7.527 -1.451 -10.558 1.00 66.31 121 ILE A O 1
ATOM 947 N N . VAL A 1 122 ? 8.607 -2.264 -8.798 1.00 85.19 122 VAL A N 1
ATOM 948 C CA . VAL A 1 122 ? 7.704 -1.702 -7.796 1.00 85.19 122 VAL A CA 1
ATOM 949 C C . VAL A 1 122 ? 8.219 -0.337 -7.357 1.00 85.19 122 VAL A C 1
ATOM 951 O O . VAL A 1 122 ? 9.257 -0.227 -6.708 1.00 85.19 122 VAL A O 1
ATOM 954 N N . THR A 1 123 ? 7.470 0.707 -7.679 1.00 91.69 123 THR A N 1
ATOM 955 C CA . THR A 1 123 ? 7.692 2.043 -7.130 1.00 91.69 123 THR A CA 1
ATOM 956 C C . THR A 1 123 ? 7.080 2.164 -5.733 1.00 91.69 123 THR A C 1
ATOM 958 O O . THR A 1 123 ? 6.244 1.353 -5.321 1.00 91.69 123 THR A O 1
ATOM 961 N N . VAL A 1 124 ? 7.468 3.198 -4.990 1.00 93.94 124 VAL A N 1
ATOM 962 C CA . VAL A 1 124 ? 6.911 3.499 -3.663 1.00 93.94 124 VAL A CA 1
ATOM 963 C C . VAL A 1 124 ? 5.388 3.673 -3.716 1.00 93.94 124 VAL A C 1
ATOM 965 O O . VAL A 1 124 ? 4.690 3.189 -2.826 1.00 93.94 124 VAL A O 1
ATOM 968 N N . GLU A 1 125 ? 4.847 4.298 -4.763 1.00 96.50 125 GLU A N 1
ATOM 969 C CA . GLU A 1 125 ? 3.392 4.429 -4.926 1.00 96.50 125 GLU A CA 1
ATOM 970 C C . GLU A 1 125 ? 2.680 3.078 -5.124 1.00 96.50 125 GLU A C 1
ATOM 972 O O . GLU A 1 125 ? 1.590 2.873 -4.590 1.00 96.50 125 GLU A O 1
ATOM 977 N N . VAL A 1 126 ? 3.303 2.120 -5.820 1.00 95.31 126 VAL A N 1
ATOM 978 C CA . VAL A 1 126 ? 2.754 0.762 -5.964 1.00 95.31 126 VAL A CA 1
ATOM 979 C C . VAL A 1 126 ? 2.844 0.006 -4.639 1.00 95.31 126 VAL A C 1
ATOM 981 O O . VAL A 1 126 ? 1.895 -0.676 -4.249 1.00 95.31 126 VAL A O 1
ATOM 984 N N . ALA A 1 127 ? 3.949 0.161 -3.905 1.00 95.12 127 ALA A N 1
ATOM 985 C CA . ALA A 1 127 ? 4.084 -0.391 -2.561 1.00 95.12 127 ALA A CA 1
ATOM 986 C C . ALA A 1 127 ? 2.999 0.151 -1.615 1.00 95.12 127 ALA A C 1
ATOM 988 O O . ALA A 1 127 ? 2.411 -0.611 -0.848 1.00 95.12 127 ALA A O 1
ATOM 989 N N . ALA A 1 128 ? 2.674 1.442 -1.706 1.00 97.69 128 ALA A N 1
ATOM 990 C CA . ALA A 1 128 ? 1.597 2.047 -0.932 1.00 97.69 128 ALA A CA 1
ATOM 991 C C . ALA A 1 128 ? 0.223 1.447 -1.278 1.00 97.69 128 ALA A C 1
ATOM 993 O O . ALA A 1 128 ? -0.492 1.027 -0.366 1.00 97.69 128 ALA A O 1
ATOM 994 N N . LEU A 1 129 ? -0.118 1.316 -2.569 1.00 97.75 129 LEU A N 1
ATOM 995 C CA . LEU A 1 129 ? -1.346 0.636 -3.022 1.00 97.75 129 LEU A CA 1
ATOM 996 C C . LEU A 1 129 ? -1.442 -0.801 -2.492 1.00 97.75 129 LEU A C 1
ATOM 998 O O . LEU A 1 129 ? -2.501 -1.242 -2.029 1.00 97.75 129 LEU A O 1
ATOM 1002 N N . TYR A 1 130 ? -0.322 -1.526 -2.531 1.00 96.69 130 TYR A N 1
ATOM 1003 C CA . TYR A 1 130 ? -0.236 -2.883 -2.006 1.00 96.69 130 TYR A CA 1
ATOM 1004 C C . TYR A 1 130 ? -0.518 -2.917 -0.504 1.00 96.69 130 TYR A C 1
ATOM 1006 O O . TYR A 1 130 ? -1.323 -3.727 -0.052 1.00 96.69 130 TYR A O 1
ATOM 1014 N N . LEU A 1 131 ? 0.098 -2.024 0.275 1.00 97.69 131 LEU A N 1
ATOM 1015 C CA . LEU A 1 131 ? -0.078 -1.972 1.728 1.00 97.69 131 LEU A CA 1
ATOM 1016 C C . LEU A 1 131 ? -1.493 -1.546 2.134 1.00 97.69 131 LEU A C 1
ATOM 1018 O O . LEU A 1 131 ? -2.032 -2.109 3.084 1.00 97.69 131 LEU A O 1
ATOM 1022 N N . ILE A 1 132 ? -2.129 -0.628 1.400 1.00 98.44 132 ILE A N 1
ATOM 1023 C CA . ILE A 1 132 ? -3.547 -0.281 1.606 1.00 98.44 132 ILE A CA 1
ATOM 1024 C C . ILE A 1 132 ? -4.429 -1.525 1.410 1.00 98.44 132 ILE A C 1
ATOM 1026 O O . ILE A 1 132 ? -5.294 -1.820 2.237 1.00 98.44 132 ILE A O 1
ATOM 1030 N N . SER A 1 133 ? -4.167 -2.306 0.361 1.00 97.75 133 SER A N 1
ATOM 1031 C CA . SER A 1 133 ? -4.879 -3.565 0.101 1.00 97.75 133 SER A CA 1
ATOM 1032 C C . SER A 1 133 ? -4.569 -4.641 1.149 1.00 97.75 133 SER A C 1
ATOM 1034 O O . SER A 1 133 ? -5.474 -5.330 1.618 1.00 97.75 133 SER A O 1
ATOM 1036 N N . ALA A 1 134 ? -3.318 -4.747 1.597 1.00 96.25 134 ALA A N 1
ATOM 1037 C CA . ALA A 1 134 ? -2.915 -5.658 2.664 1.00 96.25 134 ALA A CA 1
ATOM 1038 C C . ALA A 1 134 ? -3.592 -5.329 4.001 1.00 96.25 134 ALA A C 1
ATOM 1040 O O . ALA A 1 134 ? -3.979 -6.249 4.720 1.00 96.25 134 ALA A O 1
ATOM 1041 N N . ILE A 1 135 ? -3.777 -4.042 4.322 1.00 97.81 135 ILE A N 1
ATOM 1042 C CA . ILE A 1 135 ? -4.545 -3.592 5.492 1.00 97.81 135 ILE A CA 1
ATOM 1043 C C . ILE A 1 135 ? -6.001 -4.054 5.379 1.00 97.81 135 ILE A C 1
ATOM 1045 O O . ILE A 1 135 ? -6.527 -4.612 6.339 1.00 97.81 135 ILE A O 1
ATOM 1049 N N . TYR A 1 136 ? -6.634 -3.893 4.212 1.00 97.44 136 TYR A N 1
ATOM 1050 C CA . TYR A 1 136 ? -7.995 -4.391 3.975 1.00 97.44 136 TYR A CA 1
ATOM 1051 C C . TYR A 1 136 ? -8.116 -5.908 4.173 1.00 97.44 136 TYR A C 1
ATOM 1053 O O . TYR A 1 136 ? -9.094 -6.385 4.743 1.00 97.44 136 TYR A O 1
ATOM 1061 N N . HIS A 1 137 ? -7.111 -6.671 3.743 1.00 95.06 137 HIS A N 1
ATOM 1062 C CA . HIS A 1 137 ? -7.075 -8.124 3.917 1.00 95.06 137 HIS A CA 1
ATOM 1063 C C . HIS A 1 137 ? -6.519 -8.584 5.275 1.00 95.06 137 HIS A C 1
ATOM 1065 O O . HIS A 1 137 ? -6.462 -9.791 5.513 1.00 95.06 137 HIS A O 1
ATOM 1071 N N . ALA A 1 138 ? -6.078 -7.657 6.133 1.00 94.50 138 ALA A N 1
ATOM 1072 C CA . ALA A 1 138 ? -5.318 -7.927 7.356 1.00 94.50 138 ALA A CA 1
ATOM 1073 C C . ALA A 1 138 ? -4.136 -8.906 7.149 1.00 94.50 138 ALA A C 1
ATOM 1075 O O . ALA A 1 138 ? -3.793 -9.685 8.038 1.00 94.50 138 ALA A O 1
ATOM 1076 N N . ASN A 1 139 ? -3.527 -8.902 5.957 1.00 92.44 139 ASN A N 1
ATOM 1077 C CA . ASN A 1 139 ? -2.506 -9.868 5.559 1.00 92.44 139 ASN A CA 1
ATOM 1078 C C . ASN A 1 139 ? -1.574 -9.282 4.488 1.00 92.44 139 ASN A C 1
ATOM 1080 O O . ASN A 1 139 ? -2.013 -8.976 3.382 1.00 92.44 139 ASN A O 1
ATOM 1084 N N . ILE A 1 140 ? -0.275 -9.185 4.789 1.00 90.19 140 ILE A N 1
ATOM 1085 C CA . ILE A 1 140 ? 0.748 -8.712 3.840 1.00 90.19 140 ILE A CA 1
ATOM 1086 C C . ILE A 1 140 ? 0.980 -9.682 2.671 1.00 90.19 140 ILE A C 1
ATOM 1088 O O . ILE A 1 140 ? 1.459 -9.276 1.620 1.00 90.19 140 ILE A O 1
ATOM 1092 N N . GLU A 1 141 ? 0.584 -10.943 2.806 1.00 90.00 141 GLU A N 1
ATOM 1093 C CA . GLU A 1 141 ? 0.745 -12.007 1.810 1.00 90.00 141 GLU A CA 1
ATOM 1094 C C . GLU A 1 141 ? -0.570 -12.328 1.068 1.00 90.00 141 GLU A C 1
ATOM 1096 O O . GLU A 1 141 ? -0.791 -13.443 0.577 1.00 90.00 141 GLU A O 1
ATOM 1101 N N . PHE A 1 142 ? -1.498 -11.366 1.001 1.00 89.56 142 PHE A N 1
ATOM 1102 C CA . PHE A 1 142 ? -2.792 -11.563 0.338 1.00 89.56 142 PHE A CA 1
ATOM 1103 C C . PHE A 1 142 ? -2.662 -11.845 -1.172 1.00 89.56 142 PHE A C 1
ATOM 1105 O O . PHE A 1 142 ? -3.532 -12.509 -1.741 1.00 89.56 142 PHE A O 1
ATOM 1112 N N . ALA A 1 143 ? -1.569 -11.398 -1.796 1.00 87.12 143 ALA A N 1
ATOM 1113 C CA . ALA A 1 143 ? -1.236 -11.597 -3.203 1.00 87.12 143 ALA A CA 1
ATOM 1114 C C . ALA A 1 143 ? 0.162 -12.218 -3.371 1.00 87.12 143 ALA A C 1
ATOM 1116 O O . ALA A 1 143 ? 0.928 -12.342 -2.413 1.00 87.12 143 ALA A O 1
ATOM 1117 N N . TYR A 1 144 ? 0.500 -12.638 -4.594 1.00 79.69 144 TYR A N 1
ATOM 1118 C CA . TYR A 1 144 ? 1.802 -13.239 -4.874 1.00 79.69 144 TYR A CA 1
ATOM 1119 C C . TYR A 1 144 ? 2.920 -12.193 -4.873 1.00 79.69 144 TYR A C 1
ATOM 1121 O O . TYR A 1 144 ? 3.928 -12.404 -4.206 1.00 79.69 144 TYR A O 1
ATOM 1129 N N . ARG A 1 145 ? 2.730 -11.066 -5.567 1.00 82.88 145 ARG A N 1
ATOM 1130 C CA . ARG A 1 145 ? 3.663 -9.926 -5.601 1.00 82.88 145 ARG A CA 1
ATOM 1131 C C . ARG A 1 145 ? 2.905 -8.609 -5.763 1.00 82.88 145 ARG A C 1
ATOM 1133 O O . ARG A 1 145 ? 1.759 -8.609 -6.212 1.00 82.88 145 ARG A O 1
ATOM 1140 N N . ALA A 1 146 ? 3.561 -7.487 -5.463 1.00 88.81 146 ALA A N 1
ATOM 1141 C CA . ALA A 1 146 ? 3.080 -6.134 -5.772 1.00 88.81 146 ALA A CA 1
ATOM 1142 C C . ALA A 1 146 ? 3.170 -5.788 -7.274 1.00 88.81 146 ALA A C 1
ATOM 1144 O O . ALA A 1 146 ? 3.752 -4.777 -7.668 1.00 88.81 146 ALA A O 1
ATOM 1145 N N . TYR A 1 147 ? 2.604 -6.657 -8.110 1.00 88.19 147 TYR A N 1
ATOM 1146 C CA . TYR A 1 147 ? 2.462 -6.472 -9.550 1.00 88.19 147 TYR A CA 1
ATOM 1147 C C . TYR A 1 147 ? 0.983 -6.301 -9.872 1.00 88.19 147 TYR A C 1
ATOM 1149 O O . TYR A 1 147 ? 0.190 -7.221 -9.654 1.00 88.19 147 TYR A O 1
ATOM 1157 N N . LEU A 1 148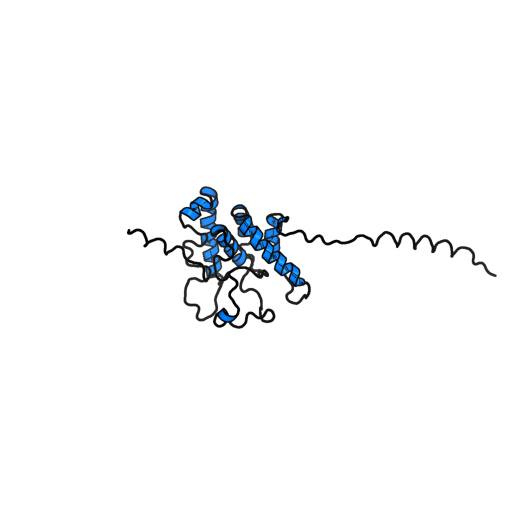 ? 0.628 -5.106 -10.336 1.00 88.81 148 LEU A N 1
ATOM 1158 C CA . LEU A 1 148 ? -0.682 -4.783 -10.880 1.00 88.81 148 LEU A CA 1
ATOM 1159 C C . LEU A 1 148 ? -0.770 -5.281 -12.320 1.00 88.81 148 LEU A C 1
ATOM 1161 O O . LEU A 1 148 ? 0.191 -5.162 -13.079 1.00 88.81 148 LEU A O 1
ATOM 1165 N N . THR A 1 149 ? -1.928 -5.838 -12.654 1.00 87.00 149 THR A N 1
ATOM 1166 C CA . THR A 1 149 ? -2.305 -6.263 -14.003 1.00 87.00 149 THR A CA 1
ATOM 1167 C C . THR A 1 149 ? -3.800 -6.030 -14.216 1.00 87.00 149 THR A C 1
ATOM 1169 O O . THR A 1 149 ? -4.577 -6.101 -13.259 1.00 87.00 149 THR A O 1
ATOM 1172 N N . ASP A 1 150 ? -4.227 -5.802 -15.454 1.00 85.06 150 ASP A N 1
ATOM 1173 C CA . ASP A 1 150 ? -5.640 -5.790 -15.854 1.00 85.06 150 ASP A CA 1
ATOM 1174 C C . ASP A 1 150 ? -6.250 -7.189 -16.112 1.00 85.06 150 ASP A C 1
ATOM 1176 O O . ASP A 1 150 ? -7.419 -7.313 -16.482 1.00 85.06 150 ASP A O 1
ATOM 1180 N N . GLY A 1 151 ? -5.478 -8.258 -15.884 1.00 73.06 151 GLY A N 1
ATOM 1181 C CA . GLY A 1 151 ? -5.921 -9.641 -16.071 1.00 73.06 151 GLY A CA 1
ATOM 1182 C C . GLY A 1 151 ? -5.745 -10.168 -17.495 1.00 73.06 151 GLY A C 1
ATOM 1183 O O . GLY A 1 151 ? -6.110 -11.318 -17.760 1.00 73.06 151 GLY A O 1
ATOM 1184 N N . THR A 1 152 ? -5.167 -9.378 -18.404 1.00 71.06 152 THR A N 1
ATOM 1185 C CA . THR A 1 152 ? -4.711 -9.892 -19.697 1.00 71.06 152 THR A CA 1
ATOM 1186 C C . THR A 1 152 ? -3.576 -10.911 -19.496 1.00 71.06 152 THR A C 1
ATOM 1188 O O . THR A 1 152 ? -2.707 -10.712 -18.642 1.00 71.06 152 THR A O 1
ATOM 1191 N N . PRO A 1 153 ? -3.578 -12.053 -20.218 1.00 60.16 153 PRO A N 1
ATOM 1192 C CA . PRO A 1 153 ? -2.508 -13.039 -20.124 1.00 60.16 153 PRO A CA 1
ATOM 1193 C C . PRO A 1 153 ? -1.160 -12.392 -20.441 1.00 60.16 153 PRO A C 1
ATOM 1195 O O . PRO A 1 153 ? -0.924 -11.914 -21.549 1.00 60.16 153 PRO A O 1
ATOM 1198 N N . VAL A 1 154 ? -0.280 -12.366 -19.444 1.00 57.44 154 VAL A N 1
ATOM 1199 C CA . VAL A 1 154 ? 1.004 -11.671 -19.525 1.00 57.44 154 VAL A CA 1
ATOM 1200 C C . VAL A 1 154 ? 2.003 -12.556 -20.258 1.00 57.44 154 VAL A C 1
ATOM 1202 O O . VAL A 1 154 ? 2.840 -13.217 -19.649 1.00 57.44 154 VAL A O 1
ATOM 1205 N N . GLU A 1 155 ? 1.902 -12.602 -21.584 1.00 52.66 155 GLU A N 1
ATOM 1206 C CA . GLU A 1 155 ? 2.933 -13.244 -22.405 1.00 52.66 155 GLU A CA 1
ATOM 1207 C C . GLU A 1 155 ? 4.215 -12.388 -22.451 1.00 52.66 155 GLU A C 1
ATOM 1209 O O . GLU A 1 155 ? 5.298 -12.929 -22.668 1.00 52.66 155 GLU A O 1
ATOM 1214 N N . LEU A 1 156 ? 4.131 -11.075 -22.170 1.00 51.72 156 LEU A N 1
ATOM 1215 C CA . LEU A 1 156 ? 5.259 -10.137 -22.218 1.00 51.72 156 LEU A CA 1
ATOM 1216 C C . LEU A 1 156 ? 5.141 -8.995 -21.171 1.00 51.72 156 LEU A C 1
ATOM 1218 O O . LEU A 1 156 ? 4.668 -7.908 -21.458 1.00 51.72 156 LEU A O 1
ATOM 1222 N N . PHE A 1 157 ? 5.604 -9.265 -19.948 1.00 53.94 157 PHE A N 1
ATOM 1223 C CA . PHE A 1 157 ? 6.313 -8.366 -19.006 1.00 53.94 157 PHE A CA 1
ATOM 1224 C C . PHE A 1 157 ? 5.795 -6.979 -18.558 1.00 53.94 157 PHE A C 1
ATOM 1226 O O . PHE A 1 157 ? 6.471 -6.374 -17.723 1.00 53.94 157 PHE A O 1
ATOM 1233 N N . GLU A 1 158 ? 4.650 -6.458 -18.987 1.00 66.00 158 GLU A N 1
ATOM 1234 C CA . GLU A 1 158 ? 4.204 -5.134 -18.511 1.00 66.00 158 GLU A CA 1
ATOM 1235 C C . GLU A 1 158 ? 3.355 -5.232 -17.238 1.00 66.00 158 GLU A C 1
ATOM 1237 O O . GLU A 1 158 ? 2.134 -5.297 -17.278 1.00 66.00 158 GLU A O 1
ATOM 1242 N N . TYR A 1 159 ? 4.026 -5.252 -16.086 1.00 81.00 159 TYR A N 1
ATOM 1243 C CA . TYR A 1 159 ? 3.391 -5.039 -14.784 1.00 81.00 159 TYR A CA 1
ATOM 1244 C C . TYR A 1 159 ? 3.526 -3.586 -14.355 1.00 81.00 159 TYR A C 1
ATOM 1246 O O . TYR A 1 159 ? 4.537 -2.946 -14.653 1.00 81.00 159 TYR A O 1
ATOM 1254 N N . ASN A 1 160 ? 2.573 -3.106 -13.552 1.00 87.44 160 ASN A N 1
ATOM 1255 C CA . ASN A 1 160 ? 2.621 -1.756 -12.985 1.00 87.44 160 ASN A CA 1
ATOM 1256 C C . ASN A 1 160 ? 2.758 -0.677 -14.075 1.00 87.44 160 ASN A C 1
ATOM 1258 O O . ASN A 1 160 ? 3.481 0.308 -13.898 1.00 87.44 160 ASN A O 1
ATOM 1262 N N . SER A 1 161 ? 2.080 -0.851 -15.211 1.00 88.25 161 SER A N 1
ATOM 1263 C CA . SER A 1 161 ? 2.058 0.184 -16.239 1.00 88.25 161 SER A CA 1
ATOM 1264 C C . SER A 1 161 ? 1.455 1.479 -15.664 1.00 88.25 161 SER A C 1
ATOM 1266 O O . SER A 1 161 ? 0.594 1.433 -14.775 1.00 88.25 161 SER A O 1
ATOM 1268 N N . PRO A 1 162 ? 1.839 2.665 -16.171 1.00 90.75 162 PRO A N 1
ATOM 1269 C CA . PRO A 1 162 ? 1.276 3.926 -15.691 1.00 90.75 162 PRO A CA 1
ATOM 1270 C C . PRO A 1 162 ? -0.260 3.974 -15.737 1.00 90.75 162 PRO A C 1
ATOM 1272 O O . PRO A 1 162 ? -0.883 4.579 -14.866 1.00 90.75 162 PRO A O 1
ATOM 1275 N N . ALA A 1 163 ? -0.874 3.317 -16.728 1.00 91.25 163 ALA A N 1
ATOM 1276 C CA . ALA A 1 163 ? -2.325 3.234 -16.862 1.00 91.25 163 ALA A CA 1
ATOM 1277 C C . ALA A 1 163 ? -2.967 2.376 -15.758 1.00 91.25 163 ALA A C 1
ATOM 1279 O O . ALA A 1 163 ? -4.006 2.752 -15.216 1.00 91.25 163 ALA A O 1
ATOM 1280 N N . GLU A 1 164 ? -2.352 1.249 -15.393 1.00 91.94 164 GLU A N 1
ATOM 1281 C CA . GLU A 1 164 ? -2.836 0.391 -14.304 1.00 91.94 164 GLU A CA 1
ATOM 1282 C C . GLU A 1 164 ? -2.688 1.067 -12.944 1.00 91.94 164 GLU A C 1
ATOM 1284 O O . GLU A 1 164 ? -3.623 1.046 -12.145 1.00 91.94 164 GLU A O 1
ATOM 1289 N N . ILE A 1 165 ? -1.548 1.722 -12.701 1.00 94.88 165 ILE A N 1
ATOM 1290 C CA . ILE A 1 165 ? -1.308 2.494 -11.476 1.00 94.88 165 ILE A CA 1
ATOM 1291 C C . ILE A 1 165 ? -2.352 3.611 -11.339 1.00 94.88 165 ILE A C 1
ATOM 1293 O O . ILE A 1 165 ? -2.909 3.803 -10.257 1.00 94.88 165 ILE A O 1
ATOM 1297 N N . ALA A 1 166 ? -2.657 4.324 -12.430 1.00 96.12 166 ALA A N 1
ATOM 1298 C CA . ALA A 1 166 ? -3.665 5.381 -12.428 1.00 96.12 166 ALA A CA 1
ATOM 1299 C C . ALA A 1 166 ? -5.063 4.848 -12.072 1.00 96.12 166 ALA A C 1
ATOM 1301 O O . ALA A 1 166 ? -5.696 5.380 -11.159 1.00 96.12 166 ALA A O 1
ATOM 1302 N N . LYS A 1 167 ? -5.507 3.761 -12.720 1.00 96.19 167 LYS A N 1
ATOM 1303 C CA . LYS A 1 167 ? -6.790 3.098 -12.415 1.00 96.19 167 LYS A CA 1
ATOM 1304 C C . LYS A 1 167 ? -6.858 2.607 -10.966 1.00 96.19 167 LYS A C 1
ATOM 1306 O O . LYS A 1 167 ? -7.886 2.758 -10.306 1.00 96.19 167 LYS A O 1
ATOM 1311 N N . ALA A 1 168 ? -5.769 2.023 -10.462 1.00 97.31 168 ALA A N 1
ATOM 1312 C CA . ALA A 1 168 ? -5.689 1.533 -9.089 1.00 97.31 168 ALA A CA 1
ATOM 1313 C C . ALA A 1 168 ? -5.840 2.666 -8.065 1.00 97.31 168 ALA A C 1
ATOM 1315 O O . ALA A 1 168 ? -6.598 2.526 -7.101 1.00 97.31 168 ALA A O 1
ATOM 1316 N N . TRP A 1 169 ? -5.154 3.794 -8.275 1.00 98.25 169 TRP A N 1
ATOM 1317 C CA . TRP A 1 169 ? -5.274 4.959 -7.398 1.00 98.25 169 TRP A CA 1
ATOM 1318 C C . TRP A 1 169 ? -6.652 5.608 -7.467 1.00 98.25 169 TRP A C 1
ATOM 1320 O O . TRP A 1 169 ? -7.197 5.918 -6.414 1.00 98.25 169 TRP A O 1
ATOM 1330 N N . GLU A 1 170 ? -7.236 5.762 -8.657 1.00 97.94 170 GLU A N 1
ATOM 1331 C CA . GLU A 1 170 ? -8.588 6.318 -8.812 1.00 97.94 170 GLU A CA 1
ATOM 1332 C C . GLU A 1 170 ? -9.621 5.508 -8.010 1.00 97.94 170 GLU A C 1
ATOM 1334 O O . GLU A 1 170 ? -10.388 6.064 -7.219 1.00 97.94 170 GLU A O 1
ATOM 1339 N N . ALA A 1 171 ? -9.591 4.177 -8.141 1.00 97.94 171 ALA A N 1
ATOM 1340 C CA . ALA A 1 171 ? -10.466 3.296 -7.373 1.00 97.94 171 ALA A CA 1
ATOM 1341 C C . ALA A 1 171 ? -10.184 3.359 -5.864 1.00 97.94 171 ALA A C 1
ATOM 1343 O O . ALA A 1 171 ? -11.119 3.431 -5.062 1.00 97.94 171 ALA A O 1
ATOM 1344 N N . THR A 1 172 ? -8.905 3.391 -5.476 1.00 98.44 172 THR A N 1
ATOM 1345 C CA . THR A 1 172 ? -8.495 3.459 -4.067 1.00 98.44 172 THR A CA 1
ATOM 1346 C C . THR A 1 172 ? -8.944 4.767 -3.416 1.00 98.44 172 THR A C 1
ATOM 1348 O O . THR A 1 172 ? -9.441 4.745 -2.294 1.00 98.44 172 THR A O 1
ATOM 1351 N N . GLU A 1 173 ? -8.844 5.903 -4.107 1.00 97.94 173 GLU A N 1
ATOM 1352 C CA . GLU A 1 173 ? -9.300 7.206 -3.607 1.00 97.94 173 GLU A CA 1
ATOM 1353 C C . GLU A 1 173 ? -10.823 7.246 -3.438 1.00 97.94 173 GLU A C 1
ATOM 1355 O O . GLU A 1 173 ? -11.327 7.676 -2.394 1.00 97.94 173 GLU A O 1
ATOM 1360 N N . ALA A 1 174 ? -11.572 6.718 -4.412 1.00 97.06 174 ALA A N 1
ATOM 1361 C CA . ALA A 1 174 ? -13.021 6.576 -4.291 1.00 97.06 174 ALA A CA 1
ATOM 1362 C C . ALA A 1 174 ? -13.407 5.661 -3.112 1.00 97.06 174 ALA A C 1
ATOM 1364 O O . ALA A 1 174 ? -14.347 5.954 -2.363 1.00 97.06 174 ALA A O 1
ATOM 1365 N N . TRP A 1 175 ? -12.665 4.568 -2.914 1.00 98.06 175 TRP A N 1
ATOM 1366 C CA . TRP A 1 175 ? -12.826 3.662 -1.781 1.00 98.06 175 TRP A CA 1
ATOM 1367 C C . TRP A 1 175 ? -12.495 4.339 -0.443 1.00 98.06 175 TRP A C 1
ATOM 1369 O O . TRP A 1 175 ? -13.254 4.185 0.513 1.00 98.06 175 TRP A O 1
ATOM 1379 N N . MET A 1 176 ? -11.442 5.157 -0.370 1.00 97.81 176 MET A N 1
ATOM 1380 C CA . MET A 1 176 ? -11.072 5.911 0.836 1.00 97.81 176 MET A CA 1
ATOM 1381 C C . MET A 1 176 ? -12.165 6.899 1.265 1.00 97.81 176 MET A C 1
ATOM 1383 O O . MET A 1 176 ? -12.506 6.959 2.446 1.00 97.81 176 MET A O 1
ATOM 1387 N N . GLY A 1 177 ? -12.812 7.587 0.318 1.00 96.56 177 GLY A N 1
ATOM 1388 C CA . GLY A 1 177 ? -13.970 8.439 0.626 1.00 96.56 177 GLY A CA 1
ATOM 1389 C C . GLY A 1 177 ? -15.170 7.666 1.200 1.00 96.56 177 GLY A C 1
ATOM 1390 O O . GLY A 1 177 ? -16.071 8.239 1.819 1.00 96.56 177 GLY A O 1
ATOM 1391 N N . ARG A 1 178 ? -15.224 6.344 1.010 1.00 96.69 178 ARG A N 1
ATOM 1392 C CA . ARG A 1 178 ? -16.190 5.463 1.684 1.00 96.69 178 ARG A CA 1
ATOM 1393 C C . ARG A 1 178 ? -15.664 4.953 3.015 1.00 96.69 178 ARG A C 1
ATOM 1395 O O . ARG A 1 178 ? -16.437 4.880 3.964 1.00 96.69 178 ARG A O 1
ATOM 1402 N N . LEU A 1 179 ? -14.371 4.653 3.099 1.00 97.44 179 LEU A N 1
ATOM 1403 C CA . LEU A 1 179 ? -13.704 4.212 4.322 1.00 97.44 179 LEU A CA 1
ATOM 1404 C C . LEU A 1 179 ? -13.907 5.213 5.459 1.00 97.44 179 LEU A C 1
ATOM 1406 O O . LEU A 1 179 ? -14.249 4.805 6.565 1.00 97.44 179 LEU A O 1
ATOM 1410 N N . GLU A 1 180 ? -13.758 6.508 5.183 1.00 95.88 180 GLU A N 1
ATOM 1411 C CA . GLU A 1 180 ? -13.964 7.570 6.177 1.00 95.88 180 GLU A CA 1
ATOM 1412 C C . GLU A 1 180 ? -15.401 7.624 6.713 1.00 95.88 180 GLU A C 1
ATOM 1414 O O . GLU A 1 180 ? -15.618 7.971 7.871 1.00 95.88 180 GLU A O 1
ATOM 1419 N N . ARG A 1 181 ? -16.389 7.258 5.888 1.00 96.75 181 ARG A N 1
ATOM 1420 C CA . ARG A 1 181 ? -17.814 7.301 6.249 1.00 96.75 181 ARG A CA 1
ATOM 1421 C C . ARG A 1 181 ? -18.307 6.024 6.917 1.00 96.75 181 ARG A C 1
ATOM 1423 O O . ARG A 1 181 ? -19.176 6.083 7.779 1.00 96.75 181 ARG A O 1
ATOM 1430 N N . GLU A 1 182 ? -17.817 4.875 6.463 1.00 97.00 182 GLU A N 1
ATOM 1431 C CA . GLU A 1 182 ? -18.380 3.563 6.796 1.00 97.00 182 GLU A CA 1
ATOM 1432 C C . GLU A 1 182 ? -17.470 2.727 7.712 1.00 97.00 182 GLU A C 1
ATOM 1434 O O . GLU A 1 182 ? -17.963 1.818 8.378 1.00 97.00 182 GLU A O 1
ATOM 1439 N N . GLY A 1 183 ? -16.166 3.017 7.761 1.00 96.75 183 GLY A N 1
ATOM 1440 C CA . GLY A 1 183 ? -15.168 2.218 8.477 1.00 96.75 183 GLY A CA 1
ATOM 1441 C C . GLY A 1 183 ? -14.736 0.947 7.732 1.00 96.75 183 GLY A C 1
ATOM 1442 O O . GLY A 1 183 ? -15.439 0.443 6.850 1.00 96.75 183 GLY A O 1
ATOM 1443 N N . LEU A 1 184 ? -13.554 0.420 8.082 1.00 96.62 184 LEU A N 1
ATOM 1444 C CA . LEU A 1 184 ? -12.944 -0.714 7.377 1.00 96.62 184 LEU A CA 1
ATOM 1445 C C . LEU A 1 184 ? -13.782 -1.995 7.476 1.00 96.62 184 LEU A C 1
ATOM 1447 O O . LEU A 1 184 ? -14.016 -2.640 6.457 1.00 96.62 184 LEU A O 1
ATOM 1451 N N . ASP A 1 185 ? -14.288 -2.322 8.667 1.00 96.25 185 ASP A N 1
ATOM 1452 C CA . ASP A 1 185 ? -15.061 -3.549 8.911 1.00 96.25 185 ASP A CA 1
ATOM 1453 C C . ASP A 1 185 ? -16.347 -3.603 8.075 1.00 96.25 185 ASP A C 1
ATOM 1455 O O . ASP A 1 185 ? -16.705 -4.648 7.530 1.00 96.25 185 ASP A O 1
ATOM 1459 N N . SER A 1 186 ? -17.023 -2.461 7.910 1.00 97.12 186 SER A N 1
ATOM 1460 C CA . SER A 1 186 ? -18.224 -2.344 7.073 1.00 97.12 186 SER A CA 1
ATOM 1461 C C . SER A 1 186 ? -17.906 -2.594 5.599 1.00 97.12 186 SER A C 1
ATOM 1463 O O . SER A 1 186 ? -18.608 -3.350 4.922 1.00 97.12 186 SER A O 1
ATOM 1465 N N . LEU A 1 187 ? -16.822 -2.001 5.087 1.00 96.69 187 LEU A N 1
ATOM 1466 C CA . LEU A 1 187 ? -16.387 -2.216 3.705 1.00 96.69 187 LEU A CA 1
ATOM 1467 C C . LEU A 1 187 ? -15.926 -3.655 3.470 1.00 96.69 187 LEU A C 1
ATOM 1469 O O . LEU A 1 187 ? -16.236 -4.234 2.425 1.00 96.69 187 LEU A O 1
ATOM 1473 N N . TYR A 1 188 ? -15.244 -4.249 4.450 1.00 94.62 188 TYR A N 1
ATOM 1474 C CA . TYR A 1 188 ? -14.854 -5.653 4.427 1.00 94.62 188 TYR A CA 1
ATOM 1475 C C . TYR A 1 188 ? -16.077 -6.573 4.377 1.00 94.62 188 TYR A C 1
ATOM 1477 O O . TYR A 1 188 ? -16.176 -7.397 3.468 1.00 94.62 188 TYR A O 1
ATOM 1485 N N . GLY A 1 189 ? -17.062 -6.367 5.258 1.00 94.75 189 GLY A N 1
ATOM 1486 C CA . GLY A 1 189 ? -18.307 -7.144 5.285 1.00 94.75 189 GLY A CA 1
ATOM 1487 C C . GLY A 1 189 ? -19.130 -7.054 3.994 1.00 94.75 189 GLY A C 1
ATOM 1488 O O . GLY A 1 189 ? -19.872 -7.977 3.670 1.00 94.75 189 GLY A O 1
ATOM 1489 N N . LYS A 1 190 ? -18.968 -5.974 3.220 1.00 95.62 190 LYS A N 1
ATOM 1490 C CA . LYS A 1 190 ? -19.602 -5.798 1.903 1.00 95.62 190 LYS A CA 1
ATOM 1491 C C . LYS A 1 190 ? -18.751 -6.302 0.729 1.00 95.62 190 LYS A C 1
ATOM 1493 O O . LYS A 1 190 ? -19.186 -6.188 -0.413 1.00 95.62 190 LYS A O 1
ATOM 1498 N N . GLY A 1 191 ? -17.539 -6.799 0.978 1.00 94.31 191 GLY A N 1
ATOM 1499 C CA . GLY A 1 191 ? -16.612 -7.239 -0.070 1.00 94.31 191 GLY A CA 1
ATOM 1500 C C . GLY A 1 191 ? -16.056 -6.103 -0.935 1.00 94.31 191 GLY A C 1
ATOM 1501 O O . GLY A 1 191 ? -15.623 -6.339 -2.059 1.00 94.31 191 GLY A O 1
ATOM 1502 N N . LEU A 1 192 ? -16.075 -4.864 -0.438 1.00 95.38 192 LEU A N 1
ATOM 1503 C CA . LEU A 1 192 ? -15.673 -3.678 -1.194 1.00 95.38 192 LEU A CA 1
ATOM 1504 C C . LEU A 1 192 ? -14.203 -3.377 -0.898 1.00 95.38 192 LEU A C 1
ATOM 1506 O O . LEU A 1 192 ? -13.893 -2.693 0.077 1.00 95.38 192 LEU A O 1
ATOM 1510 N N . SER A 1 193 ? -13.312 -3.933 -1.719 1.00 95.06 193 SER A N 1
ATOM 1511 C CA . SER A 1 193 ? -11.858 -3.773 -1.596 1.00 95.06 193 SER A CA 1
ATOM 1512 C C . SER A 1 193 ? -11.351 -2.448 -2.195 1.00 95.06 193 SER A C 1
ATOM 1514 O O . SER A 1 193 ? -12.072 -1.818 -2.977 1.00 95.06 193 SER A O 1
ATOM 1516 N N . PRO A 1 194 ? -10.107 -2.029 -1.885 1.00 97.31 194 PRO A N 1
ATOM 1517 C CA . PRO A 1 194 ? -9.525 -0.796 -2.427 1.00 97.31 194 PRO A CA 1
ATOM 1518 C C . PRO A 1 194 ? -9.459 -0.743 -3.957 1.00 97.31 194 PRO A C 1
ATOM 1520 O O . PRO A 1 194 ? -9.661 0.311 -4.545 1.00 97.31 194 PRO A O 1
ATOM 1523 N N . LEU A 1 195 ? -9.231 -1.887 -4.610 1.00 96.06 195 LEU A N 1
ATOM 1524 C CA . LEU A 1 195 ? -9.164 -1.986 -6.074 1.00 96.06 195 LEU A CA 1
ATOM 1525 C C . LEU A 1 195 ? -10.508 -2.348 -6.721 1.00 96.06 195 LEU A C 1
ATOM 1527 O O . LEU A 1 195 ? -10.558 -2.643 -7.918 1.00 96.06 195 LEU A O 1
ATOM 1531 N N . ASN A 1 196 ? -11.602 -2.360 -5.957 1.00 92.38 196 ASN A N 1
ATOM 1532 C CA . ASN A 1 196 ? -12.908 -2.727 -6.486 1.00 92.38 196 ASN A CA 1
ATOM 1533 C C . ASN A 1 196 ? -13.308 -1.811 -7.658 1.00 92.38 196 ASN A C 1
ATOM 1535 O O . ASN A 1 196 ? -13.178 -0.594 -7.568 1.00 92.38 196 ASN A O 1
ATOM 1539 N N . ASN A 1 197 ? -13.813 -2.397 -8.749 1.00 89.75 197 ASN A N 1
ATOM 1540 C CA . ASN A 1 197 ? -14.175 -1.713 -10.003 1.00 89.75 197 ASN A CA 1
ATOM 1541 C C . ASN A 1 197 ? -13.031 -1.001 -10.757 1.00 89.75 197 ASN A C 1
ATOM 1543 O O . ASN A 1 197 ? -13.303 -0.319 -11.740 1.00 89.75 197 ASN A O 1
ATOM 1547 N N . SER A 1 198 ? -11.766 -1.170 -10.361 1.00 93.19 198 SER A N 1
ATOM 1548 C CA . SER A 1 198 ? -10.625 -0.567 -11.076 1.00 93.19 198 SER A CA 1
ATOM 1549 C C . SER A 1 198 ? -10.305 -1.250 -12.414 1.00 93.19 198 SER A C 1
ATOM 1551 O O . SER A 1 198 ? -9.625 -0.681 -13.266 1.00 93.19 198 SER A O 1
ATOM 1553 N N . GLY A 1 199 ? -10.758 -2.497 -12.586 1.00 91.06 199 GLY A N 1
ATOM 1554 C CA . GLY A 1 199 ? -10.338 -3.356 -13.692 1.00 91.06 199 GLY A CA 1
ATOM 1555 C C . GLY A 1 199 ? -8.888 -3.836 -13.581 1.00 91.06 199 GLY A C 1
ATOM 1556 O O . GLY A 1 199 ? -8.393 -4.415 -14.538 1.00 91.06 199 GLY A O 1
ATOM 1557 N N . VAL A 1 200 ? -8.217 -3.608 -12.445 1.00 92.06 200 VAL A N 1
ATOM 1558 C CA . VAL A 1 200 ? -6.864 -4.102 -12.163 1.00 92.06 200 VAL A CA 1
ATOM 1559 C C . VAL A 1 200 ? -6.818 -4.864 -10.842 1.00 92.06 200 VAL A C 1
ATOM 1561 O O . VAL A 1 200 ? -7.603 -4.620 -9.922 1.00 92.06 200 VAL A O 1
ATOM 1564 N N . VAL A 1 201 ? -5.893 -5.811 -10.738 1.00 91.88 201 VAL A N 1
ATOM 1565 C CA . VAL A 1 201 ? -5.697 -6.653 -9.553 1.00 91.88 201 VAL A CA 1
ATOM 1566 C C . VAL A 1 201 ? -4.215 -6.881 -9.291 1.00 91.88 201 VAL A C 1
ATOM 1568 O O . VAL A 1 201 ? -3.391 -6.821 -10.202 1.00 91.88 201 VAL A O 1
ATOM 1571 N N . PHE A 1 202 ? -3.871 -7.203 -8.044 1.00 90.81 202 PHE A N 1
ATOM 1572 C CA . PHE A 1 202 ? -2.555 -7.759 -7.745 1.00 90.81 202 PHE A CA 1
ATOM 1573 C C . PHE A 1 202 ? -2.498 -9.228 -8.156 1.00 90.81 202 PHE A C 1
ATOM 1575 O O . PHE A 1 202 ? -3.406 -10.009 -7.843 1.00 90.81 202 PHE A O 1
ATOM 1582 N N . ILE A 1 203 ? -1.415 -9.632 -8.811 1.00 84.50 203 ILE A N 1
ATOM 1583 C CA . ILE A 1 203 ? -1.228 -11.021 -9.245 1.00 84.50 203 ILE A CA 1
ATOM 1584 C C . ILE A 1 203 ? -1.283 -11.972 -8.057 1.00 84.50 203 ILE A C 1
ATOM 1586 O O . ILE A 1 203 ? -0.652 -11.755 -7.022 1.00 84.50 203 ILE A O 1
ATOM 1590 N N . GLY A 1 204 ? -2.029 -13.064 -8.215 1.00 78.25 204 GLY A N 1
ATOM 1591 C CA . GLY A 1 204 ? -2.188 -14.074 -7.173 1.00 78.25 204 GLY A CA 1
ATOM 1592 C C . 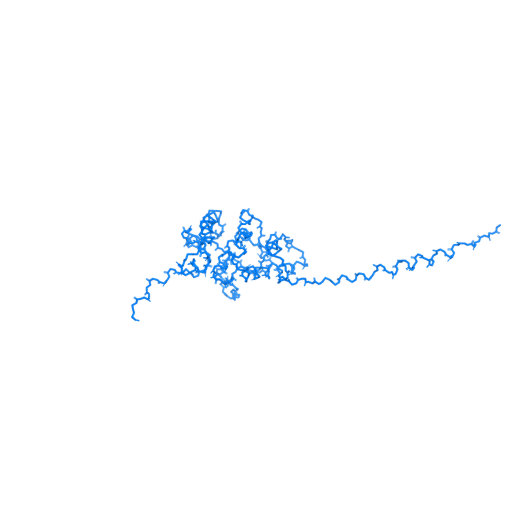GLY A 1 204 ? -3.029 -13.613 -5.980 1.00 78.25 204 GLY A C 1
ATOM 1593 O O . GLY A 1 204 ? -3.143 -14.365 -5.010 1.00 78.25 204 GLY A O 1
ATOM 1594 N N . SER A 1 205 ? -3.632 -12.417 -6.032 1.00 77.88 205 SER A N 1
ATOM 1595 C CA . SER A 1 205 ? -4.711 -12.067 -5.110 1.00 77.88 205 SER A CA 1
ATOM 1596 C C . SER A 1 205 ? -5.910 -12.973 -5.396 1.00 77.88 205 SER A C 1
ATOM 1598 O O . SER A 1 205 ? -6.319 -13.167 -6.542 1.00 77.88 205 SER A O 1
ATOM 1600 N N . ARG A 1 206 ? -6.464 -13.601 -4.356 1.00 61.75 206 ARG A N 1
ATOM 1601 C CA . ARG A 1 206 ? -7.720 -14.342 -4.508 1.00 61.75 206 ARG A CA 1
ATOM 1602 C C . ARG A 1 206 ? -8.827 -13.309 -4.700 1.00 61.75 206 ARG A C 1
ATOM 1604 O O . ARG A 1 206 ? -9.136 -12.581 -3.762 1.00 61.75 206 ARG A O 1
ATOM 1611 N N . SER A 1 207 ? -9.421 -13.228 -5.891 1.00 51.03 207 SER A N 1
ATOM 1612 C CA . SER A 1 207 ? -10.607 -12.391 -6.078 1.00 51.03 207 SER A CA 1
ATOM 1613 C C . SER A 1 207 ? -11.737 -12.936 -5.200 1.00 51.03 207 SER A C 1
ATOM 1615 O O . SER A 1 207 ? -12.057 -14.122 -5.299 1.00 51.03 207 SER A O 1
ATOM 1617 N N . ASN A 1 208 ? -12.388 -12.086 -4.407 1.00 41.44 208 ASN A N 1
ATOM 1618 C CA . ASN A 1 208 ? -13.597 -12.446 -3.652 1.00 41.44 208 ASN A CA 1
ATOM 1619 C C . ASN A 1 208 ? -14.822 -12.733 -4.554 1.00 41.44 208 ASN A C 1
ATOM 162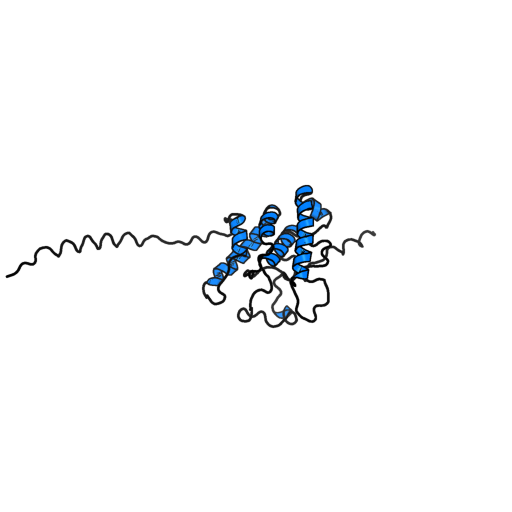1 O O . ASN A 1 208 ? -15.909 -13.000 -4.047 1.00 41.44 208 ASN A O 1
ATOM 1625 N N . ASN A 1 209 ? -14.661 -12.751 -5.883 1.00 34.91 209 ASN A N 1
ATOM 1626 C CA . ASN A 1 209 ? -15.727 -13.046 -6.846 1.00 34.91 209 ASN A CA 1
ATOM 1627 C C . ASN A 1 209 ? -16.207 -14.514 -6.842 1.00 34.91 209 ASN A C 1
ATOM 1629 O O . ASN A 1 209 ? -16.991 -14.893 -7.705 1.00 34.91 209 ASN A O 1
ATOM 1633 N N . SER A 1 210 ? -15.792 -15.347 -5.881 1.00 31.08 210 SER A N 1
ATOM 1634 C CA . SER A 1 210 ? -16.304 -16.715 -5.711 1.00 31.08 210 SER A CA 1
ATOM 1635 C C . SER A 1 210 ? -17.356 -16.882 -4.602 1.00 31.08 210 SER A C 1
ATOM 1637 O O . SER A 1 210 ? -17.831 -17.996 -4.396 1.00 31.08 210 SER A O 1
ATOM 1639 N N . LEU A 1 211 ? -17.793 -15.813 -3.921 1.00 33.59 211 LEU A N 1
ATOM 1640 C CA . LEU A 1 211 ? -18.831 -15.908 -2.876 1.00 33.59 211 LEU A CA 1
ATOM 1641 C C . LEU A 1 211 ? -20.289 -15.826 -3.379 1.00 33.59 211 LEU A C 1
ATOM 1643 O O . LEU A 1 211 ? -21.211 -15.777 -2.571 1.00 33.59 211 LEU A O 1
ATOM 1647 N N . THR A 1 212 ? -20.540 -15.902 -4.689 1.00 36.94 212 THR A N 1
ATOM 1648 C CA . THR A 1 212 ? -21.901 -15.910 -5.271 1.00 36.94 212 THR A CA 1
ATOM 1649 C C . THR A 1 212 ? -22.280 -17.224 -5.967 1.00 36.94 212 THR A C 1
ATOM 1651 O O . THR A 1 212 ? -22.956 -17.210 -6.992 1.00 36.94 212 THR A O 1
ATOM 1654 N N . SER A 1 213 ? -21.902 -18.387 -5.419 1.00 34.00 213 SER A N 1
ATOM 1655 C CA . SER A 1 213 ? -22.523 -19.667 -5.838 1.00 34.00 213 SER A CA 1
ATOM 1656 C C . SER A 1 213 ? -22.535 -20.803 -4.802 1.00 34.00 213 SER A C 1
ATOM 1658 O O . SER A 1 213 ? -22.687 -21.962 -5.168 1.00 34.00 213 SER A O 1
ATOM 1660 N N . ALA A 1 214 ? -22.451 -20.511 -3.501 1.00 31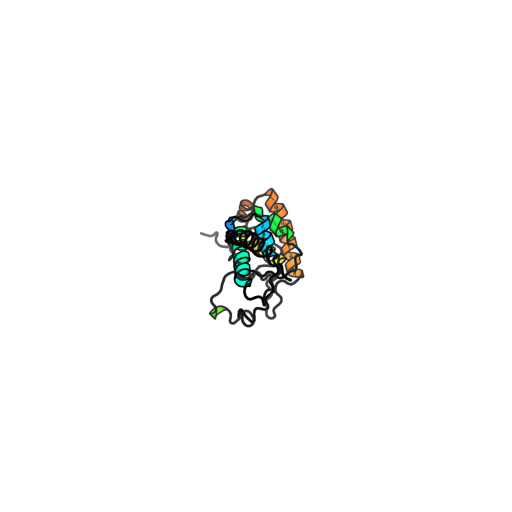.75 214 ALA A N 1
ATOM 1661 C CA . ALA A 1 214 ? -22.639 -21.534 -2.463 1.00 31.75 214 ALA A CA 1
ATOM 1662 C C . ALA A 1 214 ? -23.675 -21.091 -1.425 1.00 31.75 214 ALA A C 1
ATOM 1664 O O . ALA A 1 214 ? -23.420 -21.012 -0.230 1.00 31.75 214 ALA A O 1
ATOM 1665 N N . GLY A 1 215 ? -24.864 -20.782 -1.933 1.00 34.41 215 GLY A N 1
ATOM 1666 C CA . GLY A 1 215 ? -26.099 -20.683 -1.172 1.00 34.41 215 GLY A CA 1
ATOM 1667 C C . GLY A 1 215 ? -27.159 -21.565 -1.817 1.00 34.41 215 GLY A C 1
ATOM 1668 O O . GLY A 1 215 ? -28.154 -21.041 -2.293 1.00 34.41 215 GLY A O 1
ATOM 1669 N N . GLN A 1 216 ? -26.921 -22.880 -1.883 1.00 34.34 216 GLN A N 1
ATOM 1670 C CA . GLN A 1 216 ? -27.966 -23.900 -2.029 1.00 34.34 216 GLN A CA 1
ATOM 1671 C C . GLN A 1 216 ? -27.499 -25.227 -1.412 1.00 34.34 216 GLN A C 1
ATOM 1673 O O . GLN A 1 216 ? -26.974 -26.090 -2.115 1.00 34.34 216 GLN A O 1
ATOM 1678 N N . ARG A 1 217 ? -27.725 -25.358 -0.100 1.00 34.53 217 ARG A N 1
ATOM 1679 C CA . ARG A 1 217 ? -28.336 -26.488 0.636 1.00 34.53 217 ARG A CA 1
ATOM 1680 C C . ARG A 1 217 ? -27.799 -26.564 2.057 1.00 34.53 217 ARG A C 1
ATOM 1682 O O . ARG A 1 217 ? -26.570 -26.704 2.214 1.00 34.53 217 ARG A O 1
#

Sequence (217 aa):
MPKLTRFALRALAALLVFSLSSLHSTAQTRTCCADLSDQELVNLLTLQIDKYHPDNHGKYNDITQATTQIVRRGQKMIPLLAQLKGNKNFYHGRTLGRILPSDTQRGIGKEDTPENNDGSIVTVEVAALYLISAIYHANIEFAYRAYLTDGTPVELFEYNSPAEIAKAWEATEAWMGRLEREGLDSLYGKGLSPLNNSGVVFIGSRSNNSLTSAGQR

pLDDT: mean 74.34, std 23.18, range [31.08, 98.44]

Secondary structure (DSSP, 8-state):
-----SSTTTHHHHHHHTTSSS----------GGGS-HHHHHHHHH----TT-GGGHHHHHHHHHHHHHHHHHGGGGHHHHHTTTT--SBP--S-SB----GGGGTTSSS---TTT----S-BHHHHHHHHHHHHHTT-TTSSSBS-EE-S---SS---S-HHHHHHHHHHHHHHHHHHHHH-HHHHHHTT--TTTTSS-EETT---GGGSSS----